Protein AF-A0AA85JR45-F1 (afdb_monomer)

Solvent-accessible surface area (backbone atoms only — not comparable to full-atom values): 14162 Å² total; per-residue (Å²): 140,81,87,84,80,88,80,78,89,78,86,80,81,90,82,70,70,66,69,57,51,44,54,42,51,38,50,36,52,53,52,48,53,55,58,55,38,72,78,39,96,71,67,82,52,74,43,80,56,80,76,91,68,52,70,66,58,49,52,54,36,50,62,65,43,59,92,46,46,76,43,66,90,78,74,51,75,67,52,41,71,71,43,37,75,66,42,52,52,49,52,44,38,52,56,53,39,70,42,87,63,36,69,37,48,54,95,37,71,72,37,50,54,27,41,51,50,22,44,74,73,63,56,55,59,69,35,43,30,20,26,46,36,97,86,55,50,68,43,70,44,69,69,102,64,91,76,90,78,81,82,83,73,88,84,82,89,83,84,90,78,94,68,95,69,96,68,92,67,78,84,79,81,69,64,71,60,78,90,75,84,78,81,84,50,77,94,79,51,88,76,83,85,73,72,96,78,64,68,69,62,54,52,51,50,54,53,53,54,58,52,56,71,65,75,78,121

Structure (mmCIF, N/CA/C/O backbone):
data_AF-A0AA85JR45-F1
#
_entry.id   AF-A0AA85JR45-F1
#
loop_
_atom_site.group_PDB
_atom_site.id
_atom_site.type_symbol
_atom_site.label_atom_id
_atom_site.label_alt_id
_atom_site.label_comp_id
_atom_site.label_asym_id
_atom_site.label_entity_id
_atom_site.label_seq_id
_atom_site.pdbx_PDB_ins_code
_atom_site.Cartn_x
_atom_site.Cartn_y
_atom_site.Cartn_z
_atom_site.occupancy
_atom_site.B_iso_or_equiv
_atom_site.auth_seq_id
_atom_site.auth_comp_id
_atom_site.auth_asym_id
_atom_site.auth_atom_id
_atom_site.pdbx_PDB_model_num
ATOM 1 N N . MET A 1 1 ? 39.237 37.768 26.716 1.00 37.62 1 MET A N 1
ATOM 2 C CA . MET A 1 1 ? 39.068 36.352 27.105 1.00 37.62 1 MET A CA 1
ATOM 3 C C . MET A 1 1 ? 38.168 36.349 28.333 1.00 37.62 1 MET A C 1
ATOM 5 O O . MET A 1 1 ? 38.584 36.921 29.321 1.00 37.62 1 MET A O 1
ATOM 9 N N . THR A 1 2 ? 36.926 35.885 28.386 1.00 37.47 2 THR A N 1
ATOM 10 C CA . THR A 1 2 ? 36.010 35.237 27.442 1.00 37.47 2 THR A CA 1
ATOM 11 C C . THR A 1 2 ? 34.632 35.419 28.092 1.00 37.47 2 THR A C 1
ATOM 13 O O . THR A 1 2 ? 34.453 35.001 29.231 1.00 37.47 2 THR A O 1
ATOM 16 N N . THR A 1 3 ? 33.686 36.091 27.439 1.00 32.97 3 THR A N 1
ATOM 17 C CA . THR A 1 3 ? 32.294 36.205 27.907 1.00 32.97 3 THR A CA 1
ATOM 18 C C . THR A 1 3 ? 31.475 35.101 27.248 1.00 32.97 3 THR A C 1
ATOM 20 O O . THR A 1 3 ? 31.300 35.120 26.032 1.00 32.97 3 THR A O 1
ATOM 23 N N . ALA A 1 4 ? 31.004 34.128 28.029 1.00 35.62 4 ALA A N 1
ATOM 24 C CA . ALA A 1 4 ? 30.064 33.111 27.565 1.00 35.62 4 ALA A CA 1
ATOM 25 C C . ALA A 1 4 ? 28.635 33.619 27.793 1.00 35.62 4 ALA A C 1
ATOM 27 O O . ALA A 1 4 ? 28.198 33.778 28.931 1.00 35.62 4 ALA A O 1
ATOM 28 N N . ALA A 1 5 ? 27.946 33.926 26.696 1.00 36.53 5 ALA A N 1
ATOM 29 C CA . ALA A 1 5 ? 26.535 34.270 26.680 1.00 36.53 5 ALA A CA 1
ATOM 30 C C . ALA A 1 5 ? 25.694 32.987 26.712 1.00 36.53 5 ALA A C 1
ATOM 32 O O . ALA A 1 5 ? 25.879 32.086 25.896 1.00 36.53 5 ALA A O 1
ATOM 33 N N . THR A 1 6 ? 24.765 32.926 27.658 1.00 36.09 6 THR A N 1
ATOM 34 C CA . THR A 1 6 ? 23.636 32.000 27.688 1.00 36.09 6 THR A CA 1
ATOM 35 C C . TH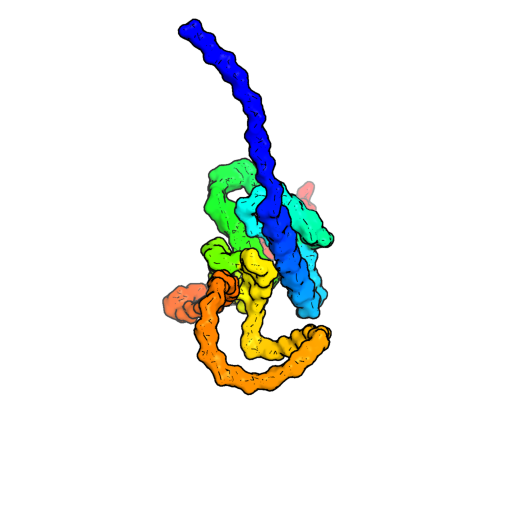R A 1 6 ? 22.644 32.386 26.590 1.00 36.09 6 THR A C 1
ATOM 37 O O . THR A 1 6 ? 22.087 33.481 26.617 1.00 36.09 6 THR A O 1
ATOM 40 N N . ALA A 1 7 ? 22.422 31.497 25.621 1.00 34.91 7 ALA A N 1
ATOM 41 C CA . ALA A 1 7 ? 21.351 31.623 24.638 1.00 34.91 7 ALA A CA 1
ATOM 42 C C . ALA A 1 7 ? 20.252 30.611 24.974 1.00 34.91 7 ALA A C 1
ATOM 44 O O . ALA A 1 7 ? 20.481 29.404 25.019 1.00 34.91 7 ALA A O 1
ATOM 45 N N . SER A 1 8 ? 19.085 31.161 25.281 1.00 33.16 8 SER A N 1
ATOM 46 C CA . SER A 1 8 ? 17.828 30.494 25.578 1.00 33.16 8 SER A CA 1
ATOM 47 C C . SER A 1 8 ? 17.195 29.859 24.339 1.00 33.16 8 SER A C 1
ATOM 49 O O . SER A 1 8 ? 17.257 30.421 23.246 1.00 33.16 8 SER A O 1
ATOM 51 N N . ASP A 1 9 ? 16.542 28.727 24.588 1.00 35.09 9 ASP A N 1
ATOM 52 C CA . ASP A 1 9 ? 15.593 27.990 23.754 1.00 35.09 9 ASP A CA 1
ATOM 53 C C . ASP A 1 9 ? 14.773 28.823 22.758 1.00 35.09 9 ASP A C 1
ATOM 55 O O . ASP A 1 9 ? 14.141 29.820 23.111 1.00 35.09 9 ASP A O 1
ATOM 59 N N . SER A 1 10 ? 14.671 28.302 21.535 1.00 34.62 10 SER A N 1
ATOM 60 C CA . SER A 1 10 ? 13.541 28.548 20.640 1.00 34.62 10 SER A CA 1
ATOM 61 C C . SER A 1 10 ? 13.154 27.222 19.986 1.00 34.62 10 SER A C 1
ATOM 63 O O . SER A 1 10 ? 13.621 26.862 18.904 1.00 34.62 10 SER A O 1
ATOM 65 N N . ALA A 1 11 ? 12.329 26.457 20.701 1.00 35.59 11 ALA A N 1
ATOM 66 C CA . ALA A 1 11 ? 11.634 25.301 20.163 1.00 35.59 11 ALA A CA 1
ATOM 67 C C . ALA A 1 11 ? 10.692 25.771 19.043 1.00 35.59 11 ALA A C 1
ATOM 69 O O . ALA A 1 11 ? 9.702 26.461 19.286 1.00 35.59 11 ALA A O 1
ATOM 70 N N . THR A 1 12 ? 11.015 25.415 17.801 1.00 36.72 12 THR A N 1
ATOM 71 C CA . THR A 1 12 ? 10.130 25.649 16.657 1.00 36.72 12 THR A CA 1
ATOM 72 C C . THR A 1 12 ? 9.124 24.503 16.603 1.00 36.72 12 THR A C 1
ATOM 74 O O . THR A 1 12 ? 9.488 23.365 16.328 1.00 36.72 12 THR A O 1
ATOM 77 N N . LEU A 1 13 ? 7.867 24.810 16.922 1.00 36.75 13 LEU A N 1
ATOM 78 C CA . LEU A 1 13 ? 6.717 23.908 16.874 1.00 36.75 13 LEU A CA 1
ATOM 79 C C . LEU A 1 13 ? 6.404 23.519 15.409 1.00 36.75 13 LEU A C 1
ATOM 81 O O . LEU A 1 13 ? 6.118 24.420 14.616 1.00 36.75 13 LEU A O 1
ATOM 85 N N . PRO A 1 14 ? 6.412 22.232 15.014 1.00 44.62 14 PRO A N 1
ATOM 86 C CA . PRO A 1 14 ? 6.031 21.818 13.670 1.00 44.62 14 PRO A CA 1
ATOM 87 C C . PRO A 1 14 ? 4.622 21.215 13.696 1.00 44.62 14 PRO A C 1
ATOM 89 O O . PRO A 1 14 ? 4.462 20.003 13.685 1.00 44.62 14 PRO A O 1
ATOM 92 N N . THR A 1 15 ? 3.568 22.028 13.755 1.00 47.53 15 THR A N 1
ATOM 93 C CA . THR A 1 15 ? 2.194 21.493 13.750 1.00 47.53 15 THR A CA 1
ATOM 94 C C . THR A 1 15 ? 1.273 22.358 12.907 1.00 47.53 15 THR A C 1
ATOM 96 O O . THR A 1 15 ? 0.875 23.442 13.314 1.00 47.53 15 THR A O 1
ATOM 99 N N . THR A 1 16 ? 0.964 21.888 11.693 1.00 47.22 16 THR A N 1
ATOM 100 C CA . THR A 1 16 ? -0.297 22.175 10.961 1.00 47.22 16 THR A CA 1
ATOM 101 C C . THR A 1 16 ? -0.345 21.515 9.582 1.00 47.22 16 THR A C 1
ATOM 103 O O . THR A 1 16 ? -1.437 21.304 9.066 1.00 47.22 16 THR A O 1
ATOM 106 N N . LYS A 1 17 ? 0.798 21.165 8.971 1.00 45.44 17 LYS A N 1
ATOM 107 C CA . LYS A 1 17 ? 0.816 20.573 7.620 1.00 45.44 17 LYS A CA 1
ATOM 108 C C . LYS A 1 17 ? 0.734 19.038 7.599 1.00 45.44 17 LYS A C 1
ATOM 110 O O . LYS A 1 17 ? 0.099 18.513 6.697 1.00 45.44 17 LYS A O 1
ATOM 115 N N . SER A 1 18 ? 1.312 18.337 8.584 1.00 51.62 18 SER A N 1
ATOM 116 C CA . SER A 1 18 ? 1.300 16.860 8.632 1.00 51.62 18 SER A CA 1
ATOM 117 C C . SER A 1 18 ? -0.061 16.284 9.035 1.00 51.62 18 SER A C 1
ATOM 119 O O . SER A 1 18 ? -0.546 15.354 8.402 1.00 51.62 18 SER A O 1
ATOM 121 N N . SER A 1 19 ? -0.750 16.884 10.015 1.00 50.41 19 SER A N 1
ATOM 122 C CA . SER A 1 19 ? -2.055 16.378 10.477 1.00 50.41 19 SER A CA 1
ATOM 123 C C . SER A 1 19 ? -3.163 16.470 9.421 1.00 50.41 19 SER A C 1
ATOM 125 O O . SER A 1 19 ? -4.095 15.664 9.428 1.00 50.41 19 SER A O 1
ATOM 127 N N . LEU A 1 20 ? -3.065 17.438 8.502 1.00 53.50 20 LEU A N 1
ATOM 128 C CA . LEU A 1 20 ? -4.030 17.631 7.419 1.00 53.50 20 LEU A CA 1
ATOM 129 C C . LEU A 1 20 ? -3.911 16.542 6.339 1.00 53.50 20 LEU A C 1
ATOM 131 O O . LEU A 1 20 ? -4.916 16.170 5.734 1.00 53.50 20 LEU A O 1
ATOM 135 N N . ASP A 1 21 ? -2.709 16.000 6.137 1.00 74.31 21 ASP A N 1
ATOM 136 C CA . ASP A 1 21 ? -2.437 14.960 5.141 1.00 74.31 21 ASP A CA 1
ATOM 137 C C . ASP A 1 21 ? -2.917 13.574 5.612 1.00 74.31 21 ASP A C 1
ATOM 139 O O . ASP A 1 21 ? -3.551 12.820 4.864 1.00 74.31 21 ASP A O 1
ATOM 143 N N . THR A 1 22 ? -2.742 13.274 6.905 1.00 85.88 22 THR A N 1
ATOM 144 C CA . THR A 1 22 ? -3.212 12.017 7.508 1.00 85.88 22 THR A CA 1
ATOM 145 C C . THR A 1 22 ? -4.735 11.878 7.440 1.00 85.88 22 THR A C 1
ATOM 147 O O . THR A 1 22 ? -5.245 10.804 7.125 1.00 85.88 22 THR A O 1
ATOM 150 N N . PHE A 1 23 ? -5.479 12.964 7.684 1.00 91.69 23 PHE A N 1
ATOM 151 C CA . PHE A 1 23 ? -6.944 12.945 7.613 1.00 91.69 23 PHE A CA 1
ATOM 152 C C . PHE A 1 23 ? -7.455 12.687 6.190 1.00 91.69 23 PHE A C 1
ATOM 154 O O . PHE A 1 23 ? -8.340 11.853 5.989 1.00 91.69 23 PHE A O 1
ATOM 161 N N . GLY A 1 24 ? -6.879 13.366 5.193 1.00 92.25 24 GLY A N 1
ATOM 162 C CA . GLY A 1 24 ? -7.235 13.156 3.789 1.00 92.25 24 GLY A CA 1
ATOM 163 C C . GLY A 1 24 ? -6.946 11.726 3.330 1.00 92.25 24 GLY A C 1
ATOM 164 O O . GLY A 1 24 ? -7.775 11.108 2.658 1.00 92.25 24 GLY A O 1
ATOM 165 N N . THR A 1 25 ? -5.808 11.174 3.748 1.00 94.00 25 THR A N 1
ATOM 166 C CA . THR A 1 25 ? -5.428 9.781 3.481 1.00 94.00 25 THR A CA 1
ATOM 167 C C . THR A 1 25 ? -6.404 8.798 4.126 1.00 94.00 25 THR A C 1
ATOM 169 O O . THR A 1 25 ? -6.926 7.913 3.445 1.00 94.00 25 THR A O 1
ATOM 172 N N . ALA A 1 26 ? -6.735 8.989 5.407 1.00 96.25 26 ALA A N 1
ATOM 173 C CA . ALA A 1 26 ? -7.708 8.157 6.111 1.00 96.25 26 ALA A CA 1
ATOM 174 C C . ALA A 1 26 ? -9.073 8.160 5.407 1.00 96.25 26 ALA A C 1
ATOM 176 O O . ALA A 1 26 ? -9.660 7.102 5.184 1.00 96.25 26 ALA A O 1
ATOM 177 N N . GLN A 1 27 ? -9.559 9.333 4.989 1.00 96.00 27 GLN A N 1
ATOM 178 C CA . GLN A 1 27 ? -10.840 9.449 4.295 1.00 96.00 27 GLN A CA 1
ATOM 179 C C . GLN A 1 27 ? -10.844 8.697 2.958 1.00 96.00 27 GLN A C 1
ATOM 181 O O . GLN A 1 27 ? -11.831 8.032 2.633 1.00 96.00 27 GLN A O 1
ATOM 186 N N . GLN A 1 28 ? -9.756 8.772 2.188 1.00 95.31 28 GLN A N 1
ATOM 187 C CA . GLN A 1 28 ? -9.630 8.021 0.938 1.00 95.31 28 GLN A CA 1
ATOM 188 C C . GLN A 1 28 ? -9.628 6.506 1.187 1.00 95.31 28 GLN A C 1
ATOM 190 O O . GLN A 1 28 ? -10.361 5.785 0.508 1.00 95.31 28 GLN A O 1
ATOM 195 N N . ILE A 1 29 ? -8.887 6.028 2.193 1.00 96.69 29 ILE A N 1
ATOM 196 C CA . ILE A 1 29 ? -8.860 4.607 2.579 1.00 96.69 29 ILE A CA 1
ATOM 197 C C . ILE A 1 29 ? -10.261 4.133 2.993 1.00 96.69 29 ILE A C 1
ATOM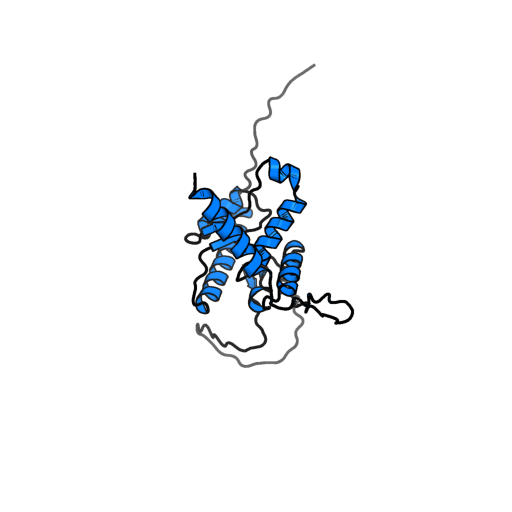 199 O O . ILE A 1 29 ? -10.744 3.117 2.495 1.00 96.69 29 ILE A O 1
ATOM 203 N N . LEU A 1 30 ? -10.956 4.885 3.851 1.00 96.62 30 LEU A N 1
ATOM 204 C CA . LEU A 1 30 ? -12.310 4.550 4.306 1.00 96.62 30 LEU A CA 1
ATOM 205 C C . LEU A 1 30 ? -13.325 4.528 3.154 1.00 96.62 30 LEU A C 1
ATOM 207 O O . LEU A 1 30 ? -14.196 3.656 3.113 1.00 96.62 30 LEU A O 1
ATOM 211 N N . ASN A 1 31 ? -13.207 5.456 2.201 1.00 96.00 31 ASN A N 1
ATOM 212 C CA . ASN A 1 31 ? -14.039 5.466 0.999 1.00 96.00 31 ASN A CA 1
ATOM 213 C C . ASN A 1 31 ? -13.786 4.224 0.135 1.00 96.00 31 ASN A C 1
ATOM 215 O O . ASN A 1 31 ? -14.743 3.608 -0.332 1.00 96.00 31 ASN A O 1
ATOM 219 N N . ALA A 1 32 ? -12.525 3.823 -0.038 1.00 95.19 32 ALA A N 1
ATOM 220 C CA . ALA A 1 32 ? -12.188 2.625 -0.795 1.00 95.19 32 ALA A CA 1
ATOM 221 C C . ALA A 1 32 ? -12.724 1.355 -0.123 1.00 95.19 32 ALA A C 1
ATOM 223 O O . ALA A 1 32 ? -13.358 0.537 -0.783 1.00 95.19 32 ALA A O 1
ATOM 224 N N . LEU A 1 33 ? -12.555 1.224 1.197 1.00 95.81 33 LEU A N 1
ATOM 225 C CA . LEU A 1 33 ? -13.088 0.098 1.970 1.00 95.81 33 LEU A CA 1
ATOM 226 C C . LEU A 1 33 ? -14.607 -0.005 1.854 1.00 95.81 33 LEU A C 1
ATOM 228 O O . LEU A 1 33 ? -15.128 -1.102 1.668 1.00 95.81 33 LEU A O 1
ATOM 232 N N . ARG A 1 34 ? -15.321 1.127 1.919 1.00 95.06 34 ARG A N 1
ATOM 233 C CA . ARG A 1 34 ? -16.774 1.165 1.706 1.00 95.06 34 ARG A CA 1
ATOM 234 C C . ARG A 1 34 ? -17.145 0.601 0.335 1.00 95.06 34 ARG A C 1
ATOM 236 O O . ARG A 1 34 ? -18.046 -0.225 0.258 1.00 95.06 34 ARG A O 1
ATOM 243 N N . ILE A 1 35 ? -16.455 1.043 -0.716 1.00 93.88 35 ILE A N 1
ATOM 244 C CA . ILE A 1 35 ? -16.723 0.613 -2.093 1.00 93.88 35 ILE A CA 1
ATOM 245 C C . ILE A 1 35 ? -16.408 -0.874 -2.264 1.00 93.88 35 ILE A C 1
ATOM 247 O O . ILE A 1 35 ? -17.247 -1.614 -2.763 1.00 93.88 35 ILE A O 1
ATOM 251 N N . PHE A 1 36 ? -15.238 -1.339 -1.825 1.00 93.31 36 PHE A N 1
ATOM 252 C CA . PHE A 1 36 ? -14.860 -2.747 -1.960 1.00 93.31 36 PHE A CA 1
ATOM 253 C C . PHE A 1 36 ? -15.801 -3.667 -1.178 1.00 93.31 36 PHE A C 1
ATOM 255 O O . PHE A 1 36 ? -16.239 -4.683 -1.704 1.00 93.31 36 PHE A O 1
ATOM 262 N N . ASN A 1 37 ? -16.196 -3.287 0.038 1.00 94.25 37 ASN A N 1
ATOM 263 C CA . ASN A 1 37 ? -17.112 -4.091 0.848 1.00 94.25 37 ASN A CA 1
ATOM 264 C C . ASN A 1 37 ? -18.542 -4.160 0.289 1.00 94.25 37 ASN A C 1
ATOM 266 O O . ASN A 1 37 ? -19.266 -5.089 0.630 1.00 94.25 37 ASN A O 1
ATOM 270 N N . GLN A 1 38 ? -18.958 -3.230 -0.578 1.00 91.88 38 GLN A N 1
ATOM 271 C CA . GLN A 1 38 ? -20.292 -3.250 -1.191 1.00 91.88 38 GLN A CA 1
ATOM 272 C C . GLN A 1 38 ? -20.496 -4.440 -2.143 1.00 91.88 38 GLN A C 1
ATOM 274 O O . GLN A 1 38 ? -21.629 -4.878 -2.335 1.00 91.88 38 GLN A O 1
ATOM 279 N N . TYR A 1 39 ? -19.416 -4.963 -2.727 1.00 82.94 39 TYR A N 1
ATOM 280 C CA . TYR A 1 39 ? -19.463 -6.005 -3.760 1.00 82.94 39 TYR A CA 1
ATOM 281 C C . TYR A 1 39 ? -18.863 -7.342 -3.307 1.00 82.94 39 TYR A C 1
ATOM 283 O O . TYR A 1 39 ? -18.764 -8.272 -4.102 1.00 82.94 39 TYR A O 1
ATOM 291 N N . GLU A 1 40 ? -18.466 -7.449 -2.040 1.00 85.44 40 GLU A N 1
ATOM 292 C CA . GLU A 1 40 ? -17.785 -8.618 -1.493 1.00 85.44 40 GLU A CA 1
ATOM 293 C C . GLU A 1 40 ? -18.681 -9.376 -0.513 1.00 85.44 40 GLU A C 1
ATOM 295 O O . GLU A 1 40 ? -19.267 -8.794 0.398 1.00 85.44 40 GLU A O 1
ATOM 300 N N . GLU A 1 41 ? -18.722 -10.704 -0.635 1.00 84.31 41 GLU A N 1
ATOM 301 C CA . GLU A 1 41 ? -19.391 -11.560 0.356 1.00 84.31 41 GLU A CA 1
ATOM 302 C C . GLU A 1 41 ? -18.692 -11.480 1.723 1.00 84.31 41 GLU A C 1
ATOM 304 O O . GLU A 1 41 ? -19.331 -11.471 2.776 1.00 84.31 41 GLU A O 1
ATOM 309 N N . HIS A 1 42 ? -17.361 -11.373 1.703 1.00 87.81 42 HIS A N 1
ATOM 310 C CA . HIS A 1 42 ? -16.525 -11.283 2.896 1.00 87.81 42 HIS A CA 1
ATOM 311 C C . HIS A 1 42 ? -15.970 -9.870 3.029 1.00 87.81 42 HIS A C 1
ATOM 313 O O . HIS A 1 42 ? -15.145 -9.450 2.218 1.00 87.81 42 HIS A O 1
ATOM 319 N N . HIS A 1 43 ? -16.373 -9.146 4.071 1.00 93.31 43 HIS A N 1
ATOM 320 C CA . HIS A 1 43 ? -15.914 -7.778 4.300 1.00 93.31 43 HIS A CA 1
ATOM 321 C C . HIS A 1 43 ? -14.417 -7.726 4.650 1.00 93.31 43 HIS A C 1
ATOM 323 O O . HIS A 1 43 ? -13.878 -8.584 5.352 1.00 93.31 43 HIS A O 1
ATOM 329 N N . ILE A 1 44 ? -13.735 -6.696 4.155 1.00 94.94 44 ILE A N 1
ATOM 330 C CA . ILE A 1 44 ? -12.367 -6.339 4.521 1.00 94.94 44 ILE A CA 1
ATOM 331 C C . ILE A 1 44 ? -12.405 -5.708 5.913 1.00 94.94 44 ILE A C 1
ATOM 333 O O . ILE A 1 44 ? -12.976 -4.634 6.083 1.00 94.94 44 ILE A O 1
ATOM 337 N N . TYR A 1 45 ? -11.768 -6.358 6.886 1.00 95.19 45 TYR A N 1
ATOM 338 C CA . TYR A 1 45 ? -11.543 -5.810 8.232 1.00 95.19 45 TYR A CA 1
ATOM 339 C C . TYR A 1 45 ? -10.069 -5.539 8.531 1.00 95.19 45 TYR A C 1
ATOM 341 O O . TYR A 1 45 ? -9.759 -4.746 9.418 1.00 95.19 45 TYR A O 1
ATOM 349 N N . ASN A 1 46 ? -9.178 -6.194 7.787 1.00 97.19 46 ASN A N 1
ATOM 350 C CA . ASN A 1 46 ? -7.739 -6.148 7.987 1.00 97.19 46 ASN A CA 1
ATOM 351 C C . ASN A 1 46 ? -7.109 -5.290 6.891 1.00 97.19 46 ASN A C 1
ATOM 353 O O . ASN A 1 46 ? -7.359 -5.517 5.706 1.00 97.19 46 ASN A O 1
ATOM 357 N N . ILE A 1 47 ? -6.288 -4.329 7.294 1.00 98.12 47 ILE A N 1
ATOM 358 C CA . ILE A 1 47 ? -5.554 -3.417 6.423 1.00 98.12 47 ILE A CA 1
ATOM 359 C C . ILE A 1 47 ? -4.076 -3.625 6.715 1.00 98.12 47 ILE A C 1
ATOM 361 O O . ILE A 1 47 ? -3.661 -3.545 7.866 1.00 98.12 47 ILE A O 1
ATOM 365 N N . PHE A 1 48 ? -3.278 -3.872 5.686 1.00 98.56 48 PHE A N 1
ATOM 366 C CA . PHE A 1 48 ? -1.829 -3.794 5.799 1.00 98.56 48 PHE A CA 1
ATOM 367 C C . PHE A 1 48 ? -1.364 -2.449 5.242 1.00 98.56 48 PHE A C 1
ATOM 369 O O . PHE A 1 48 ? -1.785 -2.066 4.149 1.00 98.56 48 PHE A O 1
ATOM 376 N N . LEU A 1 49 ? -0.526 -1.731 5.989 1.00 98.06 49 LEU A N 1
ATOM 377 C CA . LEU A 1 49 ? 0.075 -0.473 5.555 1.00 98.06 49 LEU A CA 1
ATOM 378 C C . LEU A 1 49 ? 1.577 -0.666 5.350 1.00 98.06 49 LEU A C 1
ATOM 380 O O . LEU A 1 49 ? 2.295 -0.993 6.291 1.00 98.06 49 LEU A O 1
ATOM 384 N N . SER A 1 50 ? 2.040 -0.398 4.132 1.00 97.81 50 SER A N 1
ATOM 385 C CA . SER A 1 50 ? 3.451 -0.139 3.852 1.00 97.81 50 SER A CA 1
ATOM 386 C C . SER A 1 50 ? 3.624 1.363 3.667 1.00 97.81 50 SER A C 1
ATOM 388 O O . SER A 1 50 ? 2.953 1.971 2.828 1.00 97.81 50 SER A O 1
ATOM 390 N N . THR A 1 51 ? 4.455 1.980 4.503 1.00 96.06 51 THR A N 1
ATOM 391 C CA . THR A 1 51 ? 4.633 3.432 4.534 1.00 96.06 51 THR A CA 1
ATOM 392 C C . THR A 1 51 ? 6.025 3.805 5.033 1.00 96.06 51 THR A C 1
ATOM 394 O O . THR A 1 51 ? 6.580 3.139 5.903 1.00 96.06 51 THR A O 1
ATOM 397 N N . ASP A 1 52 ? 6.575 4.885 4.484 1.00 94.31 52 ASP A N 1
ATOM 398 C CA . ASP A 1 52 ? 7.789 5.558 4.949 1.00 94.31 52 ASP A CA 1
ATOM 399 C C . ASP A 1 52 ? 7.495 6.673 5.974 1.00 94.31 52 ASP A C 1
ATOM 401 O O . ASP A 1 52 ? 8.407 7.388 6.394 1.00 94.31 52 ASP A O 1
ATOM 405 N N . SER A 1 53 ? 6.230 6.820 6.390 1.00 92.81 53 SER A N 1
ATOM 406 C CA . SER A 1 53 ? 5.802 7.796 7.389 1.00 92.81 53 SER A CA 1
ATOM 407 C C . SER A 1 53 ? 6.428 7.555 8.759 1.00 92.81 53 SER A C 1
ATOM 409 O O . SER A 1 53 ? 6.844 6.454 9.131 1.00 92.81 53 SER A O 1
ATOM 411 N N . THR A 1 54 ? 6.446 8.616 9.561 1.00 94.56 54 THR A N 1
ATOM 412 C CA . THR A 1 54 ? 6.898 8.529 10.949 1.00 94.56 54 THR A CA 1
ATOM 413 C C . THR A 1 54 ? 5.929 7.702 11.800 1.00 94.56 54 THR A C 1
ATOM 415 O O . THR A 1 54 ? 4.741 7.579 11.496 1.00 94.56 54 THR A O 1
ATOM 418 N N . LYS A 1 55 ? 6.417 7.174 12.930 1.00 93.25 55 LYS A N 1
ATOM 419 C CA . LYS A 1 55 ? 5.579 6.423 13.878 1.00 93.25 55 LYS A CA 1
ATOM 420 C C . LYS A 1 55 ? 4.375 7.232 14.377 1.00 93.25 55 LYS A C 1
ATOM 422 O O . LYS A 1 55 ? 3.289 6.685 14.502 1.00 93.25 55 LYS A O 1
ATOM 427 N N . GLU A 1 56 ? 4.555 8.533 14.610 1.00 94.56 56 GLU A N 1
ATOM 428 C CA . GLU A 1 56 ? 3.477 9.426 15.051 1.00 94.56 56 GLU A CA 1
ATOM 429 C C . GLU A 1 56 ? 2.368 9.556 13.994 1.00 94.56 56 GLU A C 1
ATOM 431 O O . GLU A 1 56 ? 1.186 9.433 14.312 1.00 94.56 56 GLU A O 1
ATOM 436 N N . GLU A 1 57 ? 2.731 9.763 12.726 1.00 94.81 57 GLU A N 1
ATOM 437 C CA . GLU A 1 57 ? 1.769 9.835 11.618 1.00 94.81 57 GLU A CA 1
ATOM 438 C C . GLU A 1 57 ? 1.038 8.504 11.419 1.00 94.81 57 GLU A C 1
ATOM 440 O O . GLU A 1 57 ? -0.180 8.492 11.228 1.00 94.81 57 GLU A O 1
ATOM 445 N N . LEU A 1 58 ? 1.762 7.386 11.524 1.00 94.50 58 LEU A N 1
ATOM 446 C CA . LEU A 1 58 ? 1.192 6.046 11.433 1.00 94.50 58 LEU A CA 1
ATOM 447 C C . LEU A 1 58 ? 0.198 5.770 12.568 1.00 94.50 58 LEU A C 1
ATOM 449 O O . LEU A 1 58 ? -0.893 5.261 12.313 1.00 94.50 58 LEU A O 1
ATOM 453 N N . ASP A 1 59 ? 0.538 6.115 13.808 1.00 95.12 59 ASP A N 1
ATOM 454 C CA . ASP A 1 59 ? -0.346 5.920 14.959 1.00 95.12 59 ASP A CA 1
ATOM 455 C C . ASP A 1 59 ? -1.603 6.801 14.846 1.00 95.12 59 ASP A C 1
ATOM 457 O O . ASP A 1 59 ? -2.720 6.324 15.068 1.00 95.12 59 ASP A O 1
ATOM 461 N N . ASN A 1 60 ? -1.457 8.052 14.396 1.00 96.19 60 ASN A N 1
ATOM 462 C CA . ASN A 1 60 ? -2.592 8.930 14.098 1.00 96.19 60 ASN A CA 1
ATOM 463 C C . ASN A 1 60 ? -3.491 8.354 12.992 1.00 96.19 60 ASN A C 1
ATOM 465 O O . ASN A 1 60 ? -4.718 8.374 13.117 1.00 96.19 60 ASN A O 1
ATOM 469 N N . LEU A 1 61 ? -2.906 7.795 11.930 1.00 96.19 61 LEU A N 1
ATOM 470 C CA . LEU A 1 61 ? -3.660 7.142 10.862 1.00 96.19 61 LEU A CA 1
ATOM 471 C C . LEU A 1 61 ? -4.416 5.912 11.381 1.00 96.19 61 LEU A C 1
ATOM 473 O O . LEU A 1 61 ? -5.601 5.756 11.089 1.00 96.19 61 LEU A O 1
ATOM 477 N N . LYS A 1 62 ? -3.772 5.070 12.199 1.00 96.38 62 LYS A N 1
ATOM 478 C CA . LYS A 1 62 ? -4.396 3.894 12.830 1.00 96.38 62 LYS A CA 1
ATOM 479 C C . LYS A 1 62 ? -5.620 4.279 13.666 1.00 96.38 62 LYS A C 1
ATOM 481 O O . LYS A 1 62 ? -6.638 3.594 13.591 1.00 96.38 62 LYS A O 1
ATOM 486 N N . LEU A 1 63 ? -5.555 5.388 14.406 1.00 96.75 63 LEU A N 1
ATOM 487 C CA . LEU A 1 63 ? -6.696 5.907 15.171 1.00 96.75 63 LEU A CA 1
ATOM 488 C C . LEU A 1 63 ? -7.865 6.317 14.265 1.00 96.75 63 LEU A C 1
ATOM 490 O O . LEU A 1 63 ? -9.015 6.000 14.565 1.00 96.75 63 LEU A O 1
ATOM 494 N N . LEU A 1 64 ? -7.579 6.987 13.146 1.00 97.38 64 LEU A N 1
ATOM 495 C CA . LEU A 1 64 ? -8.600 7.413 12.182 1.00 97.38 64 LEU A CA 1
ATOM 496 C C . LEU A 1 64 ? -9.234 6.242 11.418 1.00 97.38 64 LEU A C 1
ATOM 498 O O . LEU A 1 64 ? -10.364 6.359 10.947 1.00 97.38 64 LEU A O 1
ATOM 502 N N . LEU A 1 65 ? -8.524 5.119 11.300 1.00 97.00 65 LEU A N 1
ATOM 503 C CA . LEU A 1 65 ? -9.004 3.903 10.645 1.00 97.00 65 LEU A CA 1
ATOM 504 C C . LEU A 1 65 ? -9.774 2.964 11.588 1.00 97.00 65 LEU A C 1
ATOM 506 O O . LEU A 1 65 ? -10.202 1.898 11.155 1.00 97.00 65 LEU A O 1
ATOM 510 N N . TYR A 1 66 ? -10.011 3.326 12.851 1.00 94.88 66 TYR A N 1
ATOM 511 C CA . TYR A 1 66 ? -10.872 2.533 13.731 1.00 94.88 66 TYR A CA 1
ATOM 512 C C . TYR A 1 66 ? -12.298 2.401 13.139 1.00 94.88 66 TYR A C 1
ATOM 514 O O . TYR A 1 66 ? -12.860 3.404 12.690 1.00 94.88 66 TYR A O 1
ATOM 522 N N . PRO A 1 67 ? -12.930 1.205 13.134 1.00 95.88 67 PRO A N 1
ATOM 523 C CA . PRO A 1 67 ? -12.569 -0.027 13.848 1.00 95.88 67 PRO A CA 1
ATOM 524 C C . PRO A 1 67 ? -11.784 -1.070 13.027 1.00 95.88 67 PRO A C 1
ATOM 526 O O . PRO A 1 67 ? -11.751 -2.240 13.410 1.00 95.88 67 PRO A O 1
ATOM 529 N N . TYR A 1 68 ? -11.184 -0.700 11.894 1.00 97.31 68 TYR A N 1
ATOM 530 C CA . TYR A 1 68 ? -10.398 -1.636 11.086 1.00 97.31 68 TYR A CA 1
ATOM 531 C C . TYR A 1 68 ? -9.087 -2.017 11.791 1.00 97.31 68 TYR A C 1
ATOM 533 O O . TYR A 1 68 ? -8.460 -1.202 12.468 1.00 97.31 68 TYR A O 1
ATOM 541 N N . GLN A 1 69 ? -8.660 -3.270 11.626 1.00 97.50 69 GLN A N 1
ATOM 542 C CA . GLN A 1 69 ? -7.395 -3.764 12.167 1.00 97.50 69 GLN A CA 1
ATOM 543 C C . GLN A 1 69 ? -6.267 -3.425 11.200 1.00 97.50 69 GLN A C 1
ATOM 545 O O . GLN A 1 69 ? -6.254 -3.898 10.065 1.00 97.50 69 GLN A O 1
ATOM 550 N N . VAL A 1 70 ? -5.324 -2.603 11.654 1.00 97.75 70 VAL A N 1
ATOM 551 C CA . VAL A 1 70 ? -4.212 -2.117 10.836 1.00 97.75 70 VAL A CA 1
ATOM 552 C C . VAL A 1 70 ? -2.915 -2.811 11.241 1.00 97.75 70 VAL A C 1
ATOM 554 O O . VAL A 1 70 ? -2.498 -2.737 12.397 1.00 97.75 70 VAL A O 1
ATOM 557 N N . TYR A 1 71 ? -2.261 -3.439 10.271 1.00 98.06 71 TYR A N 1
ATOM 558 C CA . TYR A 1 71 ? -1.002 -4.159 10.415 1.00 98.06 71 TYR A CA 1
ATOM 559 C C . TYR A 1 71 ? 0.121 -3.443 9.663 1.00 98.06 71 TYR A C 1
ATOM 561 O O . TYR A 1 71 ? -0.105 -2.857 8.606 1.00 98.06 71 TYR A O 1
ATOM 569 N N . THR A 1 72 ? 1.331 -3.529 10.205 1.00 97.25 72 THR A N 1
ATOM 570 C CA . THR A 1 72 ? 2.581 -3.040 9.610 1.00 97.25 72 THR A CA 1
ATOM 571 C C . THR A 1 72 ? 3.679 -4.061 9.891 1.00 97.25 72 THR A C 1
ATOM 573 O O . THR A 1 72 ? 3.628 -4.734 10.924 1.00 97.25 72 THR A O 1
ATOM 576 N N . TYR A 1 73 ? 4.656 -4.207 8.995 1.00 97.50 73 TYR A N 1
ATOM 577 C CA . TYR A 1 73 ? 5.837 -5.022 9.275 1.00 97.50 73 TYR A CA 1
ATOM 578 C C . TYR A 1 73 ? 6.887 -4.168 9.994 1.00 97.50 73 TYR A C 1
ATOM 580 O O . TYR A 1 73 ? 7.389 -3.189 9.450 1.00 97.50 73 TYR A O 1
ATOM 588 N N . GLU A 1 74 ? 7.198 -4.527 11.239 1.00 95.81 74 GLU A N 1
ATOM 589 C CA . GLU A 1 74 ? 8.252 -3.888 12.030 1.00 95.81 74 GLU A CA 1
ATOM 590 C C . GLU A 1 74 ? 9.378 -4.909 12.255 1.00 95.81 74 GLU A C 1
ATOM 592 O O . GLU A 1 74 ? 9.213 -5.816 13.076 1.00 95.81 74 GLU A O 1
ATOM 597 N N . PRO A 1 75 ? 10.502 -4.812 11.521 1.00 96.56 75 PRO A N 1
ATOM 598 C CA . PRO A 1 75 ? 11.609 -5.745 11.680 1.00 96.56 75 PRO A CA 1
ATOM 599 C C . PRO A 1 75 ? 12.272 -5.557 13.047 1.00 96.56 75 PRO A C 1
ATOM 601 O O . PRO A 1 75 ? 12.492 -4.431 13.504 1.00 96.56 75 PRO A O 1
ATOM 604 N N . ASN A 1 76 ? 12.656 -6.658 13.689 1.00 97.38 76 ASN A N 1
ATOM 605 C CA . ASN A 1 76 ? 13.529 -6.594 14.859 1.00 97.38 76 ASN A CA 1
ATOM 606 C C . ASN A 1 76 ? 14.979 -6.249 14.457 1.00 97.38 76 ASN A C 1
ATOM 608 O O . ASN A 1 76 ? 15.331 -6.230 13.280 1.00 97.38 76 ASN A O 1
ATOM 612 N N . GLU A 1 77 ? 15.851 -5.993 15.436 1.00 97.69 77 GLU A N 1
ATOM 613 C CA . GLU A 1 77 ? 17.234 -5.562 15.178 1.00 97.69 77 GLU A CA 1
ATOM 614 C C . GLU A 1 77 ? 18.031 -6.560 14.316 1.00 97.69 77 GLU A C 1
ATOM 616 O O . GLU A 1 77 ? 18.773 -6.154 13.421 1.00 97.69 77 GLU A O 1
ATOM 621 N N . LEU A 1 78 ? 17.847 -7.867 14.533 1.00 97.44 78 LEU A N 1
ATOM 622 C CA . LEU A 1 78 ? 18.519 -8.905 13.749 1.00 97.44 78 LEU A CA 1
ATOM 623 C C . LEU A 1 78 ? 17.995 -8.943 12.310 1.00 97.44 78 LEU A C 1
ATOM 625 O O . LEU A 1 78 ? 18.790 -9.029 11.377 1.00 97.44 78 LEU A O 1
ATOM 629 N N . GLU A 1 79 ? 16.677 -8.850 12.126 1.00 97.12 79 GLU A N 1
ATOM 630 C CA . GLU A 1 79 ? 16.044 -8.780 10.802 1.00 97.12 79 GLU A CA 1
ATOM 631 C C . GLU A 1 79 ? 16.482 -7.525 10.044 1.00 97.12 79 GLU A C 1
ATOM 633 O O . GLU A 1 79 ? 16.829 -7.605 8.869 1.00 97.12 79 GLU A O 1
ATOM 638 N N . TRP A 1 80 ? 16.547 -6.379 10.722 1.00 96.75 80 TRP A N 1
ATOM 639 C CA . TRP A 1 80 ? 17.020 -5.129 10.136 1.00 96.75 80 TRP A CA 1
ATOM 640 C C . TRP A 1 80 ? 18.473 -5.231 9.666 1.00 96.75 80 TRP A C 1
ATOM 642 O O . TRP A 1 80 ? 18.790 -4.821 8.550 1.00 96.75 80 TRP A O 1
ATOM 652 N N . MET A 1 81 ? 19.358 -5.817 10.480 1.00 97.25 81 MET A N 1
ATOM 653 C CA . MET A 1 81 ? 20.754 -6.046 10.091 1.00 97.25 81 MET A CA 1
ATOM 654 C C . MET A 1 81 ? 20.888 -7.047 8.937 1.00 97.25 81 MET A C 1
ATOM 656 O O . MET A 1 81 ? 21.782 -6.896 8.105 1.00 97.25 81 MET A O 1
ATOM 660 N N . LEU A 1 82 ? 20.024 -8.064 8.886 1.00 98.06 82 LEU A N 1
ATOM 661 C CA . LEU A 1 82 ? 20.074 -9.119 7.876 1.00 98.06 82 LEU A CA 1
ATOM 662 C C . LEU A 1 82 ? 19.520 -8.664 6.521 1.00 98.06 82 LEU A C 1
ATOM 664 O O . LEU A 1 82 ? 20.130 -8.919 5.485 1.00 98.06 82 LEU A O 1
ATOM 668 N N . TYR A 1 83 ? 18.353 -8.025 6.522 1.00 97.12 83 TYR A N 1
ATOM 669 C CA . TYR A 1 83 ? 17.625 -7.651 5.310 1.00 97.12 83 TYR A CA 1
ATOM 670 C C . TYR A 1 83 ? 18.000 -6.255 4.813 1.00 97.12 83 TYR A C 1
ATOM 672 O O . TYR A 1 83 ? 17.922 -5.972 3.613 1.00 97.12 83 TYR A O 1
ATOM 680 N N . GLY A 1 84 ? 18.413 -5.374 5.725 1.00 97.44 84 GLY A N 1
ATOM 681 C CA . GLY A 1 84 ? 18.603 -3.960 5.439 1.00 97.44 84 GLY A CA 1
ATOM 682 C C . GLY A 1 84 ? 17.304 -3.263 5.004 1.00 97.44 84 GLY A C 1
ATOM 683 O O . GLY A 1 84 ? 16.245 -3.885 4.892 1.00 97.44 84 GLY A O 1
ATOM 684 N N . PRO A 1 85 ? 17.370 -1.959 4.693 1.00 95.69 85 PRO A N 1
ATOM 685 C CA . PRO A 1 85 ? 16.190 -1.189 4.298 1.00 95.69 85 PRO A CA 1
ATOM 686 C C . PRO A 1 85 ? 15.565 -1.706 2.994 1.00 95.69 85 PRO A C 1
ATOM 688 O O . PRO A 1 85 ? 14.348 -1.714 2.846 1.00 95.69 85 PRO A O 1
ATOM 691 N N . GLY A 1 86 ? 16.396 -2.181 2.058 1.00 97.31 86 GLY A N 1
ATOM 692 C CA . GLY A 1 86 ? 15.929 -2.749 0.794 1.00 97.31 86 GLY A CA 1
ATOM 693 C C . GLY A 1 86 ? 15.171 -4.062 0.983 1.00 97.31 86 GLY A C 1
ATOM 694 O O . GLY A 1 86 ? 14.107 -4.229 0.402 1.00 97.31 86 GLY A O 1
ATOM 695 N N . GLY A 1 87 ? 15.671 -4.981 1.816 1.00 98.12 87 GLY A N 1
ATOM 696 C CA . GLY A 1 87 ? 14.983 -6.247 2.070 1.00 98.12 87 GLY A CA 1
ATOM 697 C C . GLY A 1 87 ? 13.667 -6.059 2.825 1.00 98.12 87 GLY A C 1
ATOM 698 O O . GLY A 1 87 ? 12.675 -6.689 2.471 1.00 98.12 87 GLY A O 1
ATOM 699 N N . VAL A 1 88 ? 13.620 -5.129 3.784 1.00 97.94 88 VAL A N 1
ATOM 700 C CA . VAL A 1 88 ? 12.373 -4.739 4.468 1.00 97.94 88 VAL A CA 1
ATOM 701 C C . VAL A 1 88 ? 11.352 -4.184 3.469 1.00 97.94 88 VAL A C 1
ATOM 703 O O . VAL A 1 88 ? 10.199 -4.606 3.476 1.00 97.94 88 VAL A O 1
ATOM 706 N N . ALA A 1 89 ? 11.786 -3.325 2.541 1.00 97.69 89 ALA A N 1
ATOM 707 C CA . ALA A 1 89 ? 10.932 -2.813 1.472 1.00 97.69 89 ALA A CA 1
ATOM 708 C C . ALA A 1 89 ? 10.384 -3.927 0.556 1.00 97.69 89 ALA A C 1
ATOM 710 O O . ALA A 1 89 ? 9.231 -3.857 0.139 1.00 97.69 89 ALA A O 1
ATOM 711 N N . ILE A 1 90 ? 11.170 -4.971 0.264 1.00 98.44 90 ILE A N 1
ATOM 712 C CA . ILE A 1 90 ? 10.699 -6.133 -0.511 1.00 98.44 90 ILE A CA 1
ATOM 713 C C . ILE A 1 90 ? 9.659 -6.949 0.268 1.00 98.44 90 ILE A C 1
ATOM 715 O O . ILE A 1 90 ? 8.679 -7.394 -0.328 1.00 98.44 90 ILE A O 1
ATOM 719 N N . ILE A 1 91 ? 9.830 -7.131 1.581 1.00 98.38 91 ILE A N 1
ATOM 720 C CA . ILE A 1 91 ? 8.842 -7.828 2.424 1.00 98.38 91 ILE A CA 1
ATOM 721 C C . ILE A 1 91 ? 7.496 -7.099 2.374 1.00 98.38 91 ILE A C 1
ATOM 723 O O . ILE A 1 91 ? 6.465 -7.726 2.133 1.00 98.38 91 ILE A O 1
ATOM 727 N N . ASP A 1 92 ? 7.509 -5.777 2.522 1.00 98.44 92 ASP A N 1
ATOM 728 C CA . ASP A 1 92 ? 6.307 -4.954 2.400 1.00 98.44 92 ASP A CA 1
ATOM 729 C C . ASP A 1 92 ? 5.644 -5.088 1.024 1.00 98.44 92 ASP A C 1
ATOM 731 O O . ASP A 1 92 ? 4.436 -5.319 0.938 1.00 98.44 92 ASP A O 1
ATOM 735 N N . GLN A 1 93 ? 6.428 -4.988 -0.058 1.00 98.50 93 GLN A N 1
ATOM 736 C CA . GLN A 1 93 ? 5.918 -5.164 -1.421 1.00 98.50 93 GLN A CA 1
ATOM 737 C C . GLN A 1 93 ? 5.262 -6.532 -1.599 1.00 98.50 93 GLN A C 1
ATOM 739 O O . GLN A 1 93 ? 4.175 -6.614 -2.168 1.00 98.50 93 GLN A O 1
ATOM 744 N N . TRP A 1 94 ? 5.887 -7.588 -1.073 1.00 98.56 94 TRP A N 1
ATOM 745 C CA . TRP A 1 94 ? 5.368 -8.949 -1.136 1.00 98.56 94 TRP A CA 1
ATOM 746 C C . TRP A 1 94 ? 4.028 -9.079 -0.407 1.00 98.56 94 TRP A C 1
ATOM 748 O O . TRP A 1 94 ? 3.072 -9.614 -0.972 1.00 98.56 94 TRP A O 1
ATOM 758 N N . ILE A 1 95 ? 3.913 -8.537 0.810 1.00 98.56 95 ILE A N 1
ATOM 759 C CA . ILE A 1 95 ? 2.655 -8.547 1.572 1.00 98.56 95 ILE A CA 1
ATOM 760 C C . ILE A 1 95 ? 1.567 -7.768 0.817 1.00 98.56 95 ILE A C 1
ATOM 762 O O . ILE A 1 95 ? 0.458 -8.279 0.637 1.00 98.56 95 ILE A O 1
ATOM 766 N N . CYS A 1 96 ? 1.877 -6.566 0.320 1.00 98.62 96 CYS A N 1
ATOM 767 C CA . CYS A 1 96 ? 0.946 -5.764 -0.475 1.00 98.62 96 CYS A CA 1
ATOM 768 C C . CYS A 1 96 ? 0.511 -6.477 -1.767 1.00 98.62 96 CYS A C 1
ATOM 770 O O . CYS A 1 96 ? -0.665 -6.422 -2.131 1.00 98.62 96 CYS A O 1
ATOM 772 N N . ALA A 1 97 ? 1.425 -7.178 -2.442 1.00 98.50 97 ALA A N 1
ATOM 773 C CA . ALA A 1 97 ? 1.133 -7.909 -3.670 1.00 98.50 97 ALA A CA 1
ATOM 774 C C . ALA A 1 97 ? 0.150 -9.069 -3.448 1.00 98.50 97 ALA A C 1
ATOM 776 O O . ALA A 1 97 ? -0.644 -9.365 -4.335 1.00 98.50 97 ALA A O 1
ATOM 777 N N . HIS A 1 98 ? 0.117 -9.664 -2.254 1.00 98.38 98 HIS A N 1
ATOM 778 C CA . HIS A 1 98 ? -0.769 -10.788 -1.927 1.00 98.38 98 HIS A CA 1
ATOM 779 C C . HIS A 1 98 ? -2.147 -10.367 -1.387 1.00 98.38 98 HIS A C 1
ATOM 781 O O . HIS A 1 98 ? -3.000 -11.221 -1.136 1.00 98.38 98 HIS A O 1
ATOM 787 N N . ALA A 1 99 ? -2.400 -9.069 -1.200 1.00 97.88 99 ALA A N 1
ATOM 788 C CA . ALA A 1 99 ? -3.682 -8.584 -0.696 1.00 97.88 99 ALA A CA 1
ATOM 789 C C . ALA A 1 99 ? -4.836 -8.850 -1.684 1.00 97.88 99 ALA A C 1
ATOM 791 O O . ALA A 1 99 ? -4.652 -8.858 -2.901 1.00 97.88 99 ALA A O 1
ATOM 792 N N . ARG A 1 100 ? -6.073 -9.002 -1.187 1.00 95.94 100 ARG A N 1
ATOM 793 C CA . ARG A 1 100 ? -7.251 -9.131 -2.072 1.00 95.94 100 ARG A CA 1
ATOM 794 C C . ARG A 1 100 ? -7.451 -7.877 -2.928 1.00 95.94 100 ARG A C 1
ATOM 796 O O . ARG A 1 100 ? -7.724 -7.987 -4.115 1.00 95.94 100 ARG A O 1
ATOM 803 N N . TYR A 1 101 ? -7.257 -6.708 -2.324 1.00 97.12 101 TYR A N 1
ATOM 804 C CA . TYR A 1 101 ? -7.271 -5.407 -2.982 1.00 97.12 101 TYR A CA 1
ATOM 805 C C . TYR A 1 101 ? -5.990 -4.663 -2.645 1.00 97.12 101 TYR A C 1
ATOM 807 O O . TYR A 1 101 ? -5.572 -4.642 -1.487 1.00 97.12 101 TYR A O 1
ATOM 815 N N . PHE A 1 102 ? -5.408 -4.022 -3.647 1.00 98.00 102 PHE A N 1
ATOM 816 C CA . PHE A 1 102 ? -4.267 -3.141 -3.503 1.00 98.00 102 PHE A CA 1
ATOM 817 C C . PHE A 1 102 ? -4.649 -1.722 -3.935 1.00 98.00 102 PHE A C 1
ATOM 819 O O . PHE A 1 102 ? -5.333 -1.527 -4.944 1.00 98.00 102 PHE A O 1
ATOM 826 N N . ILE A 1 103 ? -4.207 -0.744 -3.144 1.00 97.56 103 ILE A N 1
ATOM 827 C CA . ILE A 1 103 ? -4.255 0.683 -3.454 1.00 97.56 103 ILE A CA 1
ATOM 828 C C . ILE A 1 103 ? -2.867 1.236 -3.148 1.00 97.56 103 ILE A C 1
ATOM 830 O O . ILE A 1 103 ? -2.383 1.082 -2.028 1.00 97.56 103 ILE A O 1
ATOM 834 N N . GLY A 1 104 ? -2.236 1.863 -4.134 1.00 96.44 104 GLY A N 1
ATOM 835 C CA . GLY A 1 104 ? -0.935 2.502 -3.968 1.00 96.44 104 GLY A CA 1
ATOM 836 C C . GLY A 1 104 ? -1.012 4.024 -3.960 1.00 96.44 104 GLY A C 1
ATOM 837 O O . GLY A 1 104 ? -2.089 4.615 -3.886 1.00 96.44 104 GLY A O 1
ATOM 838 N N . THR A 1 105 ? 0.140 4.666 -4.106 1.00 94.19 105 THR A N 1
ATOM 839 C CA . THR A 1 105 ? 0.256 6.125 -4.233 1.00 94.19 105 THR A CA 1
ATOM 840 C C . THR A 1 105 ? 0.588 6.481 -5.677 1.00 94.19 105 THR A C 1
ATOM 842 O O . THR A 1 105 ? 1.457 5.852 -6.288 1.00 94.19 105 THR A O 1
ATOM 845 N N . SER A 1 106 ? -0.089 7.490 -6.233 1.00 89.19 106 SER A N 1
ATOM 846 C CA . SER A 1 106 ? 0.164 7.940 -7.610 1.00 89.19 106 SER A CA 1
ATOM 847 C C . SER A 1 106 ? 1.641 8.315 -7.814 1.00 89.19 106 SER A C 1
ATOM 849 O O . SER A 1 106 ? 2.255 8.952 -6.958 1.00 89.19 106 SER A O 1
ATOM 851 N N . LEU A 1 107 ? 2.214 7.895 -8.948 1.00 87.69 107 LEU A N 1
ATOM 852 C CA . LEU A 1 107 ? 3.609 8.135 -9.355 1.00 87.69 107 LEU A CA 1
ATOM 853 C C . LEU A 1 107 ? 4.703 7.548 -8.435 1.00 87.69 107 LEU A C 1
ATOM 855 O O . LEU A 1 107 ? 5.880 7.871 -8.600 1.00 87.69 107 LEU A O 1
ATOM 859 N N . SER A 1 108 ? 4.357 6.663 -7.495 1.00 93.56 108 SER A N 1
ATOM 860 C CA . SER A 1 108 ? 5.342 5.993 -6.641 1.00 93.56 108 SER A CA 1
ATOM 861 C C . SER A 1 108 ? 5.975 4.789 -7.343 1.00 93.56 108 SER A C 1
ATOM 863 O O . SER A 1 108 ? 5.296 3.816 -7.673 1.00 93.56 108 SER A O 1
ATOM 865 N N . THR A 1 109 ? 7.305 4.788 -7.488 1.00 95.69 109 THR A N 1
ATOM 866 C CA . THR A 1 109 ? 8.039 3.624 -8.019 1.00 95.69 109 THR A CA 1
ATOM 867 C C . THR A 1 109 ? 7.903 2.394 -7.125 1.00 95.69 109 THR A C 1
ATOM 869 O O . THR A 1 109 ? 7.961 1.274 -7.622 1.00 95.69 109 THR A O 1
ATOM 872 N N . PHE A 1 110 ? 7.685 2.583 -5.819 1.00 97.44 110 PHE A N 1
ATOM 873 C CA . PHE A 1 110 ? 7.377 1.495 -4.891 1.00 97.44 110 PHE A CA 1
ATOM 874 C C . PHE A 1 110 ? 6.025 0.849 -5.227 1.00 97.44 110 PHE A C 1
ATOM 876 O O . PHE A 1 110 ? 5.916 -0.372 -5.295 1.00 97.44 110 PHE A O 1
ATOM 883 N N . THR A 1 111 ? 5.015 1.673 -5.528 1.00 97.25 111 THR A N 1
ATOM 884 C CA . THR A 1 111 ? 3.698 1.206 -5.993 1.00 97.25 111 THR A CA 1
ATOM 885 C C . THR A 1 111 ? 3.800 0.472 -7.329 1.00 97.25 111 THR A C 1
ATOM 887 O O . THR A 1 111 ? 3.185 -0.579 -7.484 1.00 97.25 111 THR A O 1
ATOM 890 N N . PHE A 1 112 ? 4.600 0.971 -8.277 1.00 96.75 112 PHE A N 1
ATOM 891 C CA . PHE A 1 112 ? 4.762 0.325 -9.584 1.00 96.75 112 PHE A CA 1
ATOM 892 C C . PHE A 1 112 ? 5.297 -1.106 -9.470 1.00 96.75 112 PHE A C 1
ATOM 894 O O . PHE A 1 112 ? 4.779 -1.990 -10.143 1.00 96.75 112 PHE A O 1
ATOM 901 N N . ARG A 1 113 ? 6.245 -1.367 -8.560 1.00 98.12 113 ARG A N 1
ATOM 902 C CA . ARG A 1 113 ? 6.749 -2.732 -8.321 1.00 98.12 113 ARG A CA 1
ATOM 903 C C . ARG A 1 113 ? 5.678 -3.682 -7.793 1.00 98.12 113 ARG A C 1
ATOM 905 O O . ARG A 1 113 ? 5.622 -4.827 -8.220 1.00 98.12 113 ARG A O 1
ATOM 912 N N . ILE A 1 114 ? 4.786 -3.204 -6.928 1.00 98.38 114 ILE A N 1
ATOM 913 C CA . ILE A 1 114 ? 3.673 -4.021 -6.423 1.00 98.38 114 ILE A CA 1
ATOM 914 C C . ILE A 1 114 ? 2.661 -4.307 -7.537 1.00 98.38 114 ILE A C 1
ATOM 916 O O . ILE A 1 114 ? 2.170 -5.426 -7.651 1.00 98.38 114 ILE A O 1
ATOM 920 N N . VAL A 1 115 ? 2.354 -3.313 -8.375 1.00 97.50 115 VAL A N 1
ATOM 921 C CA . VAL A 1 115 ? 1.462 -3.483 -9.534 1.00 97.50 115 VAL A CA 1
ATOM 922 C C . VAL A 1 115 ? 2.018 -4.516 -10.510 1.00 97.50 115 VAL A C 1
ATOM 924 O O . VAL A 1 115 ? 1.278 -5.398 -10.945 1.00 97.50 115 VAL A O 1
ATOM 927 N N . GLU A 1 116 ? 3.310 -4.434 -10.829 1.00 96.75 116 GLU A N 1
ATOM 928 C CA . GLU A 1 116 ? 4.004 -5.412 -11.671 1.00 96.75 116 GLU A CA 1
ATOM 929 C C . GLU A 1 116 ? 3.890 -6.824 -11.078 1.00 96.75 116 GLU A C 1
ATOM 931 O O . GLU A 1 116 ? 3.421 -7.731 -11.765 1.00 96.75 116 GLU A O 1
ATOM 936 N N . GLU A 1 117 ? 4.218 -6.997 -9.793 1.00 97.75 117 GLU A N 1
ATOM 937 C CA . GLU A 1 117 ? 4.149 -8.291 -9.098 1.00 97.75 117 GLU A CA 1
ATOM 938 C C . GLU A 1 117 ? 2.730 -8.880 -9.131 1.00 97.75 117 GLU A C 1
ATOM 940 O O . GLU A 1 117 ? 2.520 -10.030 -9.515 1.00 97.75 117 GLU A O 1
ATOM 945 N N . ARG A 1 118 ? 1.717 -8.063 -8.824 1.00 97.88 118 ARG A N 1
ATOM 946 C CA . ARG A 1 118 ? 0.305 -8.468 -8.885 1.00 97.88 118 ARG A CA 1
ATOM 947 C C . ARG A 1 118 ? -0.127 -8.877 -10.287 1.00 97.88 118 ARG A C 1
ATOM 949 O O . ARG A 1 118 ? -0.894 -9.828 -10.435 1.00 97.88 118 ARG A O 1
ATOM 956 N N . THR A 1 119 ? 0.365 -8.177 -11.306 1.00 95.81 119 THR A N 1
ATOM 957 C CA . THR A 1 119 ? 0.057 -8.493 -12.705 1.00 95.81 119 THR A CA 1
ATOM 958 C C . THR A 1 119 ? 0.696 -9.821 -13.113 1.00 95.81 119 THR A C 1
ATOM 960 O O . THR A 1 119 ? 0.035 -10.642 -13.744 1.00 95.81 119 THR A O 1
ATOM 963 N N . ILE A 1 120 ? 1.938 -10.082 -12.688 1.00 94.62 120 ILE A N 1
ATOM 964 C CA . ILE A 1 120 ? 2.628 -11.369 -12.894 1.00 94.62 120 ILE A CA 1
ATOM 965 C C . ILE A 1 120 ? 1.881 -12.518 -12.204 1.00 94.62 120 ILE A C 1
ATOM 967 O O . ILE A 1 120 ? 1.768 -13.605 -12.769 1.00 94.62 120 ILE A O 1
ATOM 971 N N . MET A 1 121 ? 1.335 -12.279 -11.011 1.00 95.00 121 MET A N 1
ATOM 972 C CA . MET A 1 121 ? 0.520 -13.249 -10.270 1.00 95.00 121 MET A CA 1
ATOM 973 C C . MET A 1 121 ? -0.903 -13.429 -10.834 1.00 95.00 121 MET A C 1
ATOM 975 O O . M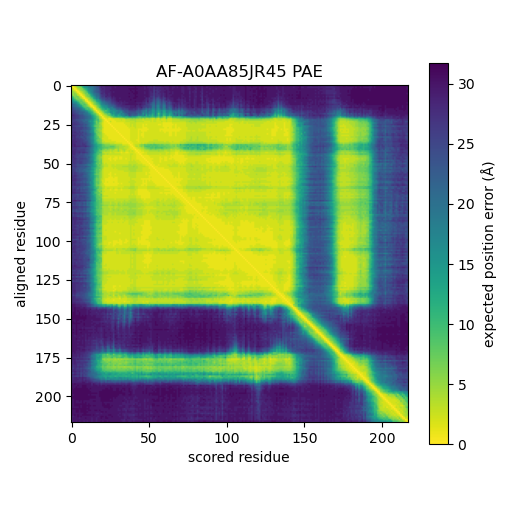ET A 1 121 ? -1.632 -14.310 -10.377 1.00 95.00 121 MET A O 1
ATOM 979 N N . GLY A 1 122 ? -1.316 -12.617 -11.811 1.00 94.56 122 GLY A N 1
ATOM 980 C CA . GLY A 1 122 ? -2.626 -12.718 -12.456 1.00 94.56 122 GLY A CA 1
ATOM 981 C C . GLY A 1 122 ? -3.785 -12.082 -11.680 1.00 94.56 122 GLY A C 1
ATOM 982 O O . GLY A 1 122 ? -4.942 -12.425 -11.935 1.00 94.56 122 GLY A O 1
ATOM 983 N N . PHE A 1 123 ? -3.520 -11.160 -10.747 1.00 96.06 123 PHE A N 1
ATOM 984 C CA . PHE A 1 123 ? -4.589 -10.360 -10.140 1.00 96.06 123 PHE A CA 1
ATOM 985 C C . PHE A 1 123 ? -5.239 -9.446 -11.183 1.00 96.06 123 PHE A C 1
ATOM 987 O O . PHE A 1 123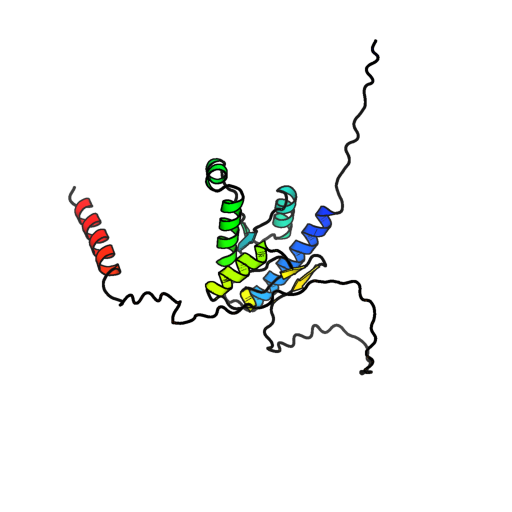 ? -4.583 -8.881 -12.056 1.00 96.06 123 PHE A O 1
ATOM 994 N N . SER A 1 124 ? -6.551 -9.256 -11.071 1.00 94.31 124 SER A N 1
ATOM 995 C CA . SER A 1 124 ? -7.309 -8.399 -11.979 1.00 94.31 124 SER A CA 1
ATOM 996 C C . SER A 1 124 ? -6.984 -6.911 -11.794 1.00 94.31 124 SER A C 1
ATOM 998 O O . SER A 1 124 ? -6.684 -6.439 -10.693 1.00 94.31 124 SER A O 1
ATOM 1000 N N . ALA A 1 125 ? -7.114 -6.137 -12.874 1.00 94.50 125 ALA A N 1
ATOM 1001 C CA . ALA A 1 125 ? -6.832 -4.703 -12.884 1.00 94.50 125 ALA A CA 1
ATOM 1002 C C . ALA A 1 125 ? -7.669 -3.901 -11.863 1.00 94.50 125 ALA A C 1
ATOM 1004 O O . ALA A 1 125 ? -7.140 -3.015 -11.197 1.00 94.50 125 ALA A O 1
ATOM 1005 N N . ASN A 1 126 ? -8.942 -4.261 -11.648 1.00 93.44 126 ASN A N 1
ATOM 1006 C CA . ASN A 1 126 ? -9.823 -3.608 -10.664 1.00 93.44 126 ASN A CA 1
ATOM 1007 C C . ASN A 1 126 ? -9.355 -3.758 -9.204 1.00 93.44 126 ASN A C 1
ATOM 1009 O O . ASN A 1 126 ? -9.679 -2.919 -8.366 1.00 93.44 126 ASN A O 1
ATOM 1013 N N . THR A 1 127 ? -8.567 -4.787 -8.887 1.00 94.94 127 THR A N 1
ATOM 1014 C CA . THR A 1 127 ? -7.995 -4.981 -7.546 1.00 94.94 127 THR A CA 1
ATOM 1015 C C . THR A 1 127 ? -6.548 -4.502 -7.442 1.00 94.94 127 THR A C 1
ATOM 1017 O O . THR A 1 127 ? -5.963 -4.596 -6.367 1.00 94.94 127 THR A O 1
ATOM 1020 N N . THR A 1 128 ? -5.964 -4.000 -8.534 1.00 96.56 128 THR A N 1
ATOM 1021 C CA . THR A 1 128 ? -4.520 -3.737 -8.646 1.00 96.56 128 THR A CA 1
ATOM 1022 C C . THR A 1 128 ? -4.207 -2.288 -9.013 1.00 96.56 128 THR A C 1
ATOM 1024 O O . THR A 1 128 ? -3.301 -1.694 -8.440 1.00 96.56 128 THR A O 1
ATOM 1027 N N . LEU A 1 129 ? -4.958 -1.685 -9.934 1.00 95.56 129 LEU A N 1
ATOM 1028 C CA . LEU A 1 129 ? -4.653 -0.376 -10.518 1.00 95.56 129 LEU A CA 1
ATOM 1029 C C . LEU A 1 129 ? -5.383 0.770 -9.795 1.00 95.56 129 LEU A C 1
ATOM 1031 O O . LEU A 1 129 ? -6.009 1.623 -10.419 1.00 95.56 129 LEU A O 1
ATOM 1035 N N . ASN A 1 130 ? -5.311 0.789 -8.462 1.00 95.19 130 ASN A N 1
ATOM 1036 C CA . ASN A 1 130 ? -5.970 1.793 -7.622 1.00 95.19 130 ASN A CA 1
ATOM 1037 C C . ASN A 1 130 ? -4.945 2.719 -6.946 1.00 95.19 130 ASN A C 1
ATOM 1039 O O . ASN A 1 130 ? -3.898 2.254 -6.490 1.00 95.19 130 ASN A O 1
ATOM 1043 N N . CYS A 1 131 ? -5.259 4.011 -6.824 1.00 93.88 131 CYS A N 1
ATOM 1044 C CA . CYS A 1 131 ? -4.374 5.016 -6.238 1.00 93.88 131 CYS A CA 1
ATOM 1045 C C . CYS A 1 131 ? -5.060 5.974 -5.264 1.00 93.88 131 CYS A C 1
ATOM 1047 O O . CYS A 1 131 ? -6.148 6.492 -5.521 1.00 93.88 131 CYS A O 1
ATOM 1049 N N . LEU A 1 132 ? -4.330 6.284 -4.196 1.00 93.50 132 LEU A N 1
ATOM 1050 C CA . LEU A 1 132 ? -4.506 7.476 -3.379 1.00 93.50 132 LEU A CA 1
ATOM 1051 C C . LEU A 1 132 ? -3.815 8.665 -4.058 1.00 93.50 132 LEU A C 1
ATOM 1053 O O . LEU A 1 132 ? -2.715 8.530 -4.613 1.00 93.50 132 LEU A O 1
ATOM 1057 N N . CYS A 1 133 ? -4.445 9.834 -3.983 1.00 89.25 133 CYS A N 1
ATOM 1058 C CA . CYS A 1 133 ? -3.927 11.069 -4.559 1.00 89.25 133 CYS A CA 1
ATOM 1059 C C . CYS A 1 133 ? -3.686 12.131 -3.485 1.00 89.25 133 CYS A C 1
ATOM 1061 O O . CYS A 1 133 ? -4.479 12.303 -2.556 1.00 89.25 133 CYS A O 1
ATOM 1063 N N . SER A 1 134 ? -2.637 12.930 -3.674 1.00 85.50 134 SER A N 1
ATOM 1064 C CA . SER A 1 134 ? -2.286 14.052 -2.789 1.00 85.50 134 SER A CA 1
ATOM 1065 C C . SER A 1 134 ? -3.319 15.185 -2.782 1.00 85.50 134 SER A C 1
ATOM 1067 O O . SER A 1 134 ? -3.370 15.982 -1.853 1.00 85.50 134 SER A O 1
ATOM 1069 N N . ASN A 1 135 ? -4.175 15.263 -3.804 1.00 83.75 135 ASN A N 1
ATOM 1070 C CA . ASN A 1 135 ? -5.287 16.213 -3.868 1.00 83.75 135 ASN A CA 1
ATOM 1071 C C . ASN A 1 135 ? -6.572 15.698 -3.187 1.00 83.75 135 ASN A C 1
ATOM 1073 O O . ASN A 1 135 ? -7.615 16.340 -3.308 1.00 83.75 135 ASN A O 1
ATOM 1077 N N . GLY A 1 136 ? -6.520 14.548 -2.506 1.00 83.12 136 GLY A N 1
ATOM 1078 C CA . GLY A 1 136 ? -7.662 13.965 -1.798 1.00 83.12 136 GLY A CA 1
ATOM 1079 C C . GLY A 1 136 ? -8.600 13.118 -2.663 1.00 83.12 136 GLY A C 1
ATOM 1080 O O . GLY A 1 136 ? -9.591 12.600 -2.148 1.00 83.12 136 GLY A O 1
ATOM 1081 N N . ILE A 1 137 ? -8.326 12.976 -3.962 1.00 86.50 137 ILE A N 1
ATOM 1082 C CA . ILE A 1 137 ? -9.144 12.167 -4.873 1.00 86.50 137 ILE A CA 1
ATOM 1083 C C . ILE A 1 137 ? -8.745 10.693 -4.748 1.00 86.50 137 ILE A C 1
ATOM 1085 O O . ILE A 1 137 ? -7.578 10.359 -4.866 1.00 86.50 137 ILE A O 1
ATOM 1089 N N . LEU A 1 138 ? -9.712 9.793 -4.572 1.00 90.62 138 LEU A N 1
ATOM 1090 C CA . LEU A 1 138 ? -9.478 8.352 -4.688 1.00 90.62 138 LEU A CA 1
ATOM 1091 C C . LEU A 1 138 ? -9.668 7.925 -6.150 1.00 90.62 138 LEU A C 1
ATOM 1093 O O . LEU A 1 138 ? -10.764 8.076 -6.693 1.00 90.62 138 LEU A O 1
ATOM 1097 N N . GLN A 1 139 ? -8.630 7.364 -6.768 1.00 91.50 139 GLN A N 1
ATOM 1098 C CA . GLN A 1 139 ? -8.692 6.810 -8.121 1.00 91.50 139 GLN A CA 1
ATOM 1099 C C . GLN A 1 139 ? -8.808 5.290 -8.045 1.00 91.50 139 GLN A C 1
ATOM 1101 O O . GLN A 1 139 ? -7.847 4.601 -7.711 1.00 91.50 139 GLN A O 1
ATOM 1106 N N . LEU A 1 140 ? -9.987 4.758 -8.357 1.00 92.50 140 LEU A N 1
ATOM 1107 C CA . LEU A 1 140 ? -10.191 3.319 -8.499 1.00 92.50 140 LEU A CA 1
ATOM 1108 C C . LEU A 1 140 ? -10.213 2.952 -9.977 1.00 92.50 140 LEU A C 1
ATOM 1110 O O . LEU A 1 140 ? -10.827 3.660 -10.782 1.00 92.50 140 LEU A O 1
ATOM 1114 N N . TYR A 1 141 ? -9.591 1.830 -10.329 1.00 90.75 141 TYR A N 1
ATOM 1115 C CA . TYR A 1 141 ? -9.667 1.325 -11.689 1.00 90.75 141 TYR A CA 1
ATOM 1116 C C . TYR A 1 141 ? -11.111 0.965 -12.026 1.00 90.75 141 TYR A C 1
ATOM 1118 O O . TYR A 1 141 ? -11.752 0.147 -11.362 1.00 90.75 141 TYR A O 1
ATOM 1126 N N . ARG A 1 142 ? -11.612 1.560 -13.105 1.00 79.88 142 ARG A N 1
ATOM 1127 C CA . ARG A 1 142 ? -12.858 1.161 -13.747 1.00 79.88 142 ARG A CA 1
ATOM 1128 C C . ARG A 1 142 ? -12.477 0.583 -15.097 1.00 79.88 142 ARG A C 1
ATOM 1130 O O . ARG A 1 142 ? -11.963 1.309 -15.945 1.00 79.88 142 ARG A O 1
ATOM 1137 N N . SER A 1 143 ? -12.736 -0.708 -15.310 1.00 56.81 143 SER A N 1
ATOM 1138 C CA . SER A 1 143 ? -12.795 -1.202 -16.686 1.00 56.81 143 SER A CA 1
ATOM 1139 C C . SER A 1 143 ? -13.875 -0.390 -17.407 1.00 56.81 143 SER A C 1
ATOM 1141 O O . SER A 1 143 ? -14.776 0.146 -16.760 1.00 56.81 143 SER A O 1
ATOM 1143 N N . ASN A 1 144 ? -13.800 -0.252 -18.730 1.00 47.44 144 ASN A N 1
ATOM 1144 C CA . ASN A 1 144 ? -14.839 0.405 -19.532 1.00 47.44 144 ASN A CA 1
ATOM 1145 C C . ASN A 1 144 ? -16.163 -0.403 -19.534 1.00 47.44 144 ASN A C 1
ATOM 1147 O O . ASN A 1 144 ? -16.678 -0.786 -20.582 1.00 47.44 144 ASN A O 1
ATOM 1151 N N . GLN A 1 145 ? -16.716 -0.673 -18.353 1.00 42.38 145 GLN A N 1
ATOM 1152 C CA . GLN A 1 145 ? -18.042 -1.189 -18.085 1.00 42.38 145 GLN A CA 1
ATOM 1153 C C . GLN A 1 145 ? -18.772 -0.168 -17.216 1.00 42.38 145 GLN A C 1
ATOM 1155 O O . GLN A 1 145 ? -18.418 0.130 -16.078 1.00 42.38 145 GLN A O 1
ATOM 1160 N N . VAL A 1 146 ? -19.787 0.410 -17.840 1.00 36.38 146 VAL A N 1
ATOM 1161 C CA . VAL A 1 146 ? -20.726 1.374 -17.289 1.00 36.38 146 VAL A CA 1
ATOM 1162 C C . VAL A 1 146 ? -21.402 0.790 -16.044 1.00 36.38 146 VAL A C 1
ATOM 1164 O O . VAL A 1 146 ? -22.234 -0.103 -16.153 1.00 36.38 146 VAL A O 1
ATOM 1167 N N . MET A 1 147 ? -21.084 1.337 -14.873 1.00 30.11 147 MET A N 1
ATOM 1168 C CA . MET A 1 147 ? -21.960 1.317 -13.700 1.00 30.11 147 MET A CA 1
ATOM 1169 C C . MET A 1 147 ? -22.389 2.767 -13.472 1.00 30.11 147 MET A C 1
ATOM 1171 O O . MET A 1 147 ? -21.616 3.588 -12.977 1.00 30.11 147 MET A O 1
ATOM 1175 N N . HIS A 1 148 ? -23.593 3.110 -13.935 1.00 29.41 148 HIS A N 1
ATOM 1176 C CA . HIS A 1 148 ? -24.242 4.368 -13.580 1.00 29.41 148 HIS A CA 1
ATOM 1177 C C . HIS A 1 148 ? -24.628 4.294 -12.102 1.00 29.41 148 HIS A C 1
ATOM 1179 O O . HIS A 1 148 ? -25.587 3.612 -11.754 1.00 29.41 148 HIS A O 1
ATOM 1185 N N . GLU A 1 149 ? -23.913 5.018 -11.247 1.00 31.84 149 GLU A N 1
ATOM 1186 C CA . GLU A 1 149 ? -24.445 5.418 -9.948 1.00 31.84 149 GLU A CA 1
ATOM 1187 C C . GLU A 1 149 ? -24.478 6.945 -9.907 1.00 31.84 149 GLU A C 1
ATOM 1189 O O . GLU A 1 149 ? -23.485 7.638 -9.677 1.00 31.84 149 GLU A O 1
ATOM 1194 N N . GLU A 1 150 ? -25.649 7.461 -10.268 1.00 32.84 150 GLU A N 1
ATOM 1195 C CA . GLU A 1 150 ? -26.028 8.858 -10.163 1.00 32.84 150 GLU A CA 1
ATOM 1196 C C . GLU A 1 150 ? -26.319 9.149 -8.687 1.00 32.84 150 GLU A C 1
ATOM 1198 O O . GLU A 1 150 ? -27.394 8.850 -8.172 1.00 32.84 150 GLU A O 1
ATOM 1203 N N . LEU A 1 151 ? -25.350 9.729 -7.979 1.00 37.50 151 LEU A N 1
ATOM 1204 C CA . LEU A 1 151 ? -25.625 10.387 -6.705 1.00 37.50 151 LEU A CA 1
ATOM 1205 C C . LEU A 1 151 ? -26.328 11.711 -7.008 1.00 37.50 151 LEU A C 1
ATOM 1207 O O . LEU A 1 151 ? -25.708 12.760 -7.185 1.00 37.50 151 LEU A O 1
ATOM 1211 N N . SER A 1 152 ? -27.651 11.632 -7.109 1.00 35.97 152 SER A N 1
ATOM 1212 C CA . SER A 1 152 ? -28.530 12.781 -7.243 1.00 35.97 152 SER A CA 1
ATOM 1213 C C . SER A 1 152 ? -28.473 13.649 -5.983 1.00 35.97 152 SER A C 1
ATOM 1215 O O . SER A 1 152 ? -28.986 13.273 -4.928 1.00 35.97 152 SER A O 1
ATOM 1217 N N . ALA A 1 153 ? -27.941 14.858 -6.128 1.00 32.22 153 ALA A N 1
ATOM 1218 C CA . ALA A 1 153 ? -28.420 16.024 -5.402 1.00 32.22 153 ALA A CA 1
ATOM 1219 C C . ALA A 1 153 ? -28.618 17.158 -6.420 1.00 32.22 153 ALA A C 1
ATOM 1221 O O . ALA A 1 153 ? -27.665 17.723 -6.946 1.00 32.22 153 ALA A O 1
ATOM 1222 N N . THR A 1 154 ? -29.894 17.397 -6.733 1.00 34.66 154 THR A N 1
ATOM 1223 C CA . THR A 1 154 ? -30.528 18.620 -7.270 1.00 34.66 154 THR A CA 1
ATOM 1224 C C . THR A 1 154 ? -29.623 19.869 -7.242 1.00 34.66 154 THR A C 1
ATOM 1226 O O . THR A 1 154 ? -29.075 20.175 -6.191 1.00 34.66 154 THR A O 1
ATOM 1229 N N . SER A 1 155 ? -29.457 20.685 -8.289 1.00 36.03 155 SER A N 1
ATOM 1230 C CA . SER A 1 155 ? -30.470 21.253 -9.190 1.00 36.03 155 SER A CA 1
ATOM 1231 C C . SER A 1 155 ? -29.843 22.017 -10.379 1.00 36.03 155 SER A C 1
ATOM 1233 O O . SER A 1 155 ? -28.712 22.485 -10.297 1.00 36.03 155 SER A O 1
ATOM 1235 N N . SER A 1 156 ? -30.679 22.249 -11.402 1.00 33.50 156 SER A N 1
ATOM 1236 C CA . SER A 1 156 ? -30.628 23.278 -12.467 1.00 33.50 156 SER A CA 1
ATOM 1237 C C . SER A 1 156 ? -29.686 23.102 -13.674 1.00 33.50 156 SER A C 1
ATOM 1239 O O . SER A 1 156 ? -28.553 23.560 -13.690 1.00 33.50 156 SER A O 1
ATOM 1241 N N . SER A 1 157 ? -30.269 22.513 -14.728 1.00 37.69 157 SER A N 1
ATOM 1242 C CA . SER A 1 157 ? -30.361 23.021 -16.113 1.00 37.69 157 SER A CA 1
ATOM 1243 C C . SER A 1 157 ? -29.175 23.781 -16.726 1.00 37.69 157 SER A C 1
ATOM 1245 O O . SER A 1 157 ? -28.963 24.941 -16.386 1.00 37.69 157 SER A O 1
ATOM 1247 N N . LEU A 1 158 ? -28.567 23.205 -17.774 1.00 32.44 158 LEU A N 1
ATOM 1248 C CA . LEU A 1 158 ? -28.425 23.796 -19.122 1.00 32.44 158 LEU A CA 1
ATOM 1249 C C . LEU A 1 158 ? -27.717 22.801 -20.066 1.00 32.44 158 LEU A C 1
ATOM 1251 O O . LEU A 1 158 ? -26.772 22.117 -19.687 1.00 32.44 158 LEU A O 1
ATOM 1255 N N . SER A 1 159 ? -28.239 22.690 -21.286 1.00 35.09 159 SER A N 1
ATOM 1256 C CA . SER A 1 159 ? -27.798 21.801 -22.374 1.00 35.09 159 SER A CA 1
ATOM 1257 C C . SER A 1 159 ? -26.484 22.280 -23.036 1.00 35.09 159 SER A C 1
ATOM 1259 O O . SER A 1 159 ? -26.044 23.398 -22.768 1.00 35.09 159 SER A O 1
ATOM 1261 N N . PRO A 1 160 ? -25.846 21.470 -23.909 1.00 37.56 160 PRO A N 1
ATOM 1262 C CA . PRO A 1 160 ? -24.420 21.569 -24.201 1.00 37.56 160 PRO A CA 1
ATOM 1263 C C . PRO A 1 160 ? -24.105 22.536 -25.348 1.00 37.56 160 PRO A C 1
ATOM 1265 O O . PRO A 1 160 ? -24.690 22.453 -26.426 1.00 37.56 160 PRO A O 1
ATOM 1268 N N . SER A 1 161 ? -23.100 23.391 -25.151 1.00 28.95 161 SER A N 1
ATOM 1269 C CA . SER A 1 161 ? -22.403 24.080 -26.237 1.00 28.95 161 SER A CA 1
ATOM 1270 C C . SER A 1 161 ? -20.969 23.571 -26.324 1.00 28.95 161 SER A C 1
ATOM 1272 O O . SER A 1 161 ? -20.155 23.770 -25.424 1.00 28.95 161 SER A O 1
ATOM 1274 N N . SER A 1 162 ? -20.673 22.910 -27.436 1.00 40.38 162 SER A N 1
ATOM 1275 C CA . SER A 1 162 ? -19.332 22.584 -27.897 1.00 40.38 162 SER A CA 1
ATOM 1276 C C . SER A 1 162 ? -18.519 23.860 -28.119 1.00 40.38 162 SER A C 1
ATOM 1278 O O . SER A 1 162 ? -18.751 24.591 -29.081 1.00 40.38 162 SER A O 1
ATOM 1280 N N . SER A 1 163 ? -17.530 24.095 -27.264 1.00 31.75 163 SER A N 1
ATOM 1281 C CA . SER A 1 163 ? -16.423 25.001 -27.550 1.00 31.75 163 SER A CA 1
ATOM 1282 C C . SER A 1 163 ? -15.178 24.499 -26.837 1.00 31.75 163 SER A C 1
ATOM 1284 O O . SER A 1 163 ? -15.094 24.524 -25.611 1.00 31.75 163 SER A O 1
ATOM 1286 N N . ALA A 1 164 ? -14.217 24.030 -27.631 1.00 41.31 164 ALA A N 1
ATOM 1287 C CA . ALA A 1 164 ? -12.849 23.826 -27.199 1.00 41.31 164 ALA A CA 1
ATOM 1288 C C . ALA A 1 164 ? -12.295 25.173 -26.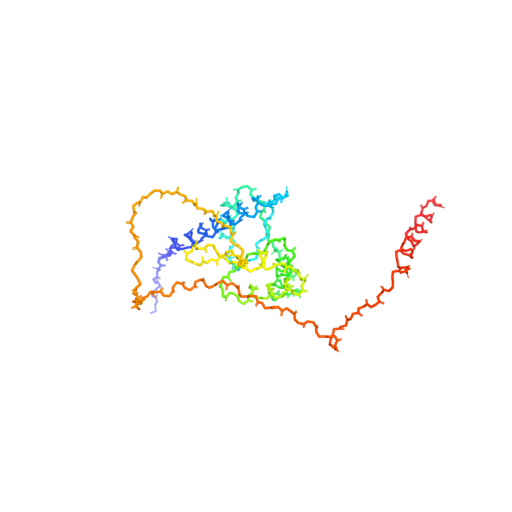718 1.00 41.31 164 ALA A C 1
ATOM 1290 O O . ALA A 1 164 ? -12.036 26.072 -27.516 1.00 41.31 164 ALA A O 1
ATOM 1291 N N . SER A 1 165 ? -12.150 25.319 -25.406 1.00 31.09 165 SER A N 1
ATOM 1292 C CA . SER A 1 165 ? -11.426 26.422 -24.792 1.00 31.09 165 SER A CA 1
ATOM 1293 C C . SER A 1 165 ? -10.316 25.832 -23.941 1.00 31.09 165 SER A C 1
ATOM 1295 O O . SER A 1 165 ? -10.563 25.234 -22.896 1.00 31.09 165 SER A O 1
ATOM 1297 N N . SER A 1 166 ? -9.094 26.007 -24.428 1.00 40.81 166 SER A N 1
ATOM 1298 C CA . SER A 1 166 ? -7.850 25.857 -23.690 1.00 40.81 166 SER A CA 1
ATOM 1299 C C . SER A 1 166 ? -7.855 26.808 -22.492 1.00 40.81 166 SER A C 1
ATOM 1301 O O . SER A 1 166 ? -7.464 27.971 -22.605 1.00 40.81 166 SER A O 1
ATOM 1303 N N . SER A 1 167 ? -8.336 26.326 -21.352 1.00 34.16 167 SER A N 1
ATOM 1304 C CA . SER A 1 167 ? -8.110 26.942 -20.055 1.00 34.16 167 SER A CA 1
ATOM 1305 C C . SER A 1 167 ? -6.894 26.271 -19.426 1.00 34.16 167 SER A C 1
ATOM 1307 O O . SER A 1 167 ? -6.809 25.052 -19.310 1.00 34.16 167 SER A O 1
ATOM 1309 N N . SER A 1 168 ? -5.914 27.088 -19.060 1.00 42.00 168 SER A N 1
ATOM 1310 C CA . SER A 1 168 ? -4.750 26.705 -18.273 1.00 42.00 168 SER A CA 1
ATOM 1311 C C . SER A 1 168 ? -5.202 26.232 -16.888 1.00 42.00 168 SER A C 1
ATOM 1313 O O . SER A 1 168 ? -5.254 27.016 -15.940 1.00 42.00 168 SER A O 1
ATOM 1315 N N . SER A 1 169 ? -5.585 24.962 -16.781 1.00 38.03 169 SER A N 1
ATOM 1316 C CA . SER A 1 169 ? -5.825 24.288 -15.513 1.00 38.03 169 SER A CA 1
ATOM 1317 C C . SER A 1 169 ? -4.475 23.958 -14.892 1.00 38.03 169 SER A C 1
ATOM 1319 O O . SER A 1 169 ? -3.674 23.235 -15.484 1.00 38.03 169 SER A O 1
ATOM 1321 N N . SER A 1 170 ? -4.219 24.490 -13.701 1.00 40.56 170 SER A N 1
ATOM 1322 C CA . SER A 1 170 ? -3.203 23.970 -12.787 1.00 40.56 170 SER A CA 1
ATOM 1323 C C . SER A 1 170 ? -3.208 22.439 -12.836 1.00 40.56 170 SER A C 1
ATOM 1325 O O . SER A 1 170 ? -4.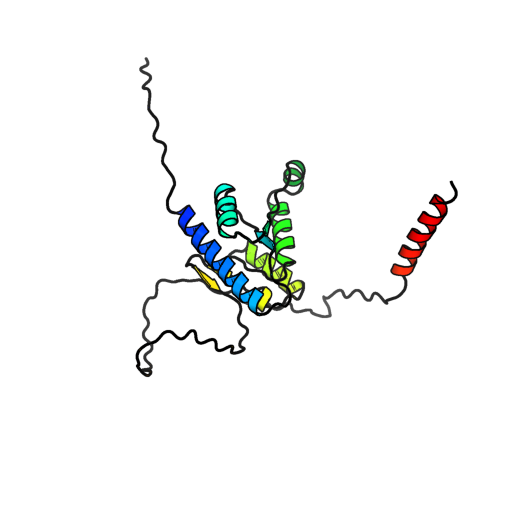247 21.841 -12.561 1.00 40.56 170 SER A O 1
ATOM 1327 N N . PHE A 1 171 ? -2.090 21.828 -13.236 1.00 42.47 171 PHE A N 1
ATOM 1328 C CA . PHE A 1 171 ? -1.924 20.380 -13.373 1.00 42.47 171 PHE A CA 1
ATOM 1329 C C . PHE A 1 171 ? -2.222 19.667 -12.042 1.00 42.47 171 PHE A C 1
ATOM 1331 O O . PHE A 1 171 ? -1.340 19.447 -11.215 1.00 42.47 171 PHE A O 1
ATOM 1338 N N . SER A 1 172 ? -3.483 19.301 -11.826 1.00 55.47 172 SER A N 1
ATOM 1339 C CA . SER A 1 172 ? -3.919 18.354 -10.806 1.00 55.47 172 SER A CA 1
ATOM 1340 C C . SER A 1 172 ? -3.661 16.940 -11.327 1.00 55.47 172 SER A C 1
ATOM 1342 O O . SER A 1 172 ? -4.589 16.218 -11.688 1.00 55.47 172 SER A O 1
ATOM 1344 N N . ASN A 1 173 ? -2.382 16.584 -11.435 1.00 60.62 173 ASN A N 1
ATOM 1345 C CA . ASN A 1 173 ? -1.919 15.302 -11.961 1.00 60.62 173 ASN A CA 1
ATOM 1346 C C . ASN A 1 173 ? -2.076 14.202 -10.915 1.00 60.62 173 ASN A C 1
ATOM 1348 O O . ASN A 1 173 ? -1.091 13.767 -10.327 1.00 60.62 173 ASN A O 1
ATOM 1352 N N . CYS A 1 174 ? -3.306 13.751 -10.676 1.00 71.56 174 CYS A N 1
ATOM 1353 C CA . CYS A 1 174 ? -3.474 12.384 -10.208 1.00 71.56 174 CYS A CA 1
ATOM 1354 C C . CYS A 1 174 ? -3.895 11.509 -11.379 1.00 71.56 174 CYS A C 1
ATOM 1356 O O . CYS A 1 174 ? -5.083 11.314 -11.639 1.00 71.56 174 CYS A O 1
ATOM 1358 N N . GLU A 1 175 ? -2.891 11.055 -12.118 1.00 78.75 175 GLU A N 1
ATOM 1359 C CA . GLU A 1 175 ? -3.070 10.065 -13.165 1.00 78.75 175 GLU A CA 1
ATOM 1360 C C . GLU A 1 175 ? -3.208 8.682 -12.514 1.00 78.75 175 GLU A C 1
ATOM 1362 O O . GLU A 1 175 ? -2.530 8.374 -11.524 1.00 78.75 175 GLU A O 1
ATOM 1367 N N . GLY A 1 176 ? -4.148 7.886 -13.024 1.00 77.94 176 GLY A N 1
ATOM 1368 C CA . GLY A 1 176 ? -4.360 6.516 -12.568 1.00 77.94 176 GLY A CA 1
ATOM 1369 C C . GLY A 1 176 ? -3.220 5.594 -13.000 1.00 77.94 176 GLY A C 1
ATOM 1370 O O . GLY A 1 176 ? -2.438 5.920 -13.893 1.00 77.94 176 GLY A O 1
ATOM 1371 N N . LEU A 1 177 ? -3.137 4.420 -12.376 1.00 86.44 177 LEU A N 1
ATOM 1372 C CA . LEU A 1 177 ? -2.195 3.388 -12.802 1.00 86.44 177 LEU A CA 1
ATOM 1373 C C . LEU A 1 177 ? -2.640 2.816 -14.146 1.00 86.44 177 LEU A C 1
ATOM 1375 O O . LEU A 1 177 ? -3.806 2.462 -14.331 1.00 86.44 177 LEU A O 1
ATOM 1379 N N . THR A 1 178 ? -1.701 2.726 -15.079 1.00 86.44 178 THR A N 1
ATOM 1380 C CA . THR A 1 178 ? -1.931 2.109 -16.380 1.00 86.44 178 THR A CA 1
ATOM 1381 C C . THR A 1 178 ? -1.667 0.614 -16.316 1.00 86.44 178 THR A C 1
ATOM 1383 O O . THR A 1 178 ? -0.791 0.139 -15.593 1.00 86.44 178 THR A O 1
ATOM 1386 N N . GLU A 1 179 ? -2.463 -0.138 -17.068 1.00 87.25 179 GLU A N 1
ATOM 1387 C CA . GLU A 1 179 ? -2.306 -1.581 -17.184 1.00 87.25 179 GLU A CA 1
ATOM 1388 C C . GLU A 1 179 ? -1.104 -1.911 -18.075 1.00 87.25 179 GLU A C 1
ATOM 1390 O O . GLU A 1 179 ? -0.989 -1.395 -19.188 1.00 87.25 179 GLU A O 1
ATOM 1395 N N . TRP A 1 180 ? -0.234 -2.795 -17.589 1.00 85.81 180 TRP A N 1
ATOM 1396 C CA . TRP A 1 180 ? 0.915 -3.316 -18.328 1.00 85.81 180 TRP A CA 1
ATOM 1397 C C . TRP A 1 180 ? 0.777 -4.833 -18.445 1.00 85.81 180 TRP A C 1
ATOM 1399 O O . TRP A 1 180 ? 1.250 -5.551 -17.567 1.00 85.81 180 TRP A O 1
ATOM 1409 N N . PRO A 1 181 ? 0.085 -5.342 -19.481 1.00 86.19 181 PRO A N 1
ATOM 1410 C CA . PRO A 1 181 ? -0.219 -6.762 -19.572 1.00 86.19 181 PRO A CA 1
ATOM 1411 C C . PRO A 1 181 ? 1.064 -7.586 -19.700 1.00 86.19 181 PRO A C 1
ATOM 1413 O O . PRO A 1 181 ? 1.954 -7.266 -20.490 1.00 86.19 181 PRO A O 1
ATOM 1416 N N . VAL A 1 182 ? 1.135 -8.682 -18.945 1.00 88.06 182 VAL A N 1
ATOM 1417 C CA . VAL A 1 182 ? 2.239 -9.638 -19.050 1.00 88.06 182 VAL A CA 1
ATOM 1418 C C . VAL A 1 182 ? 2.049 -10.474 -20.312 1.00 88.06 182 VAL A C 1
ATOM 1420 O O . VAL A 1 182 ? 1.018 -11.120 -20.505 1.00 88.06 182 VAL A O 1
ATOM 1423 N N . ILE A 1 183 ? 3.057 -10.462 -21.183 1.00 88.19 183 ILE A N 1
ATOM 1424 C CA . ILE A 1 183 ? 3.074 -11.243 -22.421 1.00 88.19 183 ILE A CA 1
ATOM 1425 C C . ILE A 1 183 ? 3.904 -12.504 -22.171 1.00 88.19 183 ILE A C 1
ATOM 1427 O O . ILE A 1 183 ? 5.125 -12.441 -22.049 1.00 88.19 183 ILE A O 1
ATOM 1431 N N . TYR A 1 184 ? 3.237 -13.657 -22.095 1.00 85.69 184 TYR A N 1
ATOM 1432 C CA . TYR A 1 184 ? 3.901 -14.955 -21.965 1.00 85.69 184 TYR A CA 1
ATOM 1433 C C . TYR A 1 184 ? 4.218 -15.529 -23.345 1.00 85.69 184 TYR A C 1
ATOM 1435 O O . TYR A 1 184 ? 3.357 -16.090 -24.027 1.00 85.69 184 TYR A O 1
ATOM 1443 N N . GLU A 1 185 ? 5.472 -15.407 -23.762 1.00 89.50 185 GLU A N 1
ATOM 1444 C CA . GLU A 1 185 ? 5.950 -16.023 -24.994 1.00 89.50 185 GLU A CA 1
ATOM 1445 C C . GLU A 1 185 ? 6.371 -17.469 -24.729 1.00 89.50 185 GLU A C 1
ATOM 1447 O O . GLU A 1 185 ? 7.178 -17.758 -23.842 1.00 89.50 185 GLU A O 1
ATOM 1452 N N . LYS A 1 186 ? 5.818 -18.404 -25.509 1.00 86.81 186 LYS A N 1
ATOM 1453 C CA . LYS A 1 186 ? 6.019 -19.847 -25.308 1.00 86.81 186 LYS A CA 1
ATOM 1454 C C . LYS A 1 186 ? 7.494 -20.259 -25.340 1.00 86.81 186 LYS A C 1
ATOM 1456 O O . LYS A 1 186 ? 7.872 -21.200 -24.655 1.00 86.81 186 LYS A O 1
ATOM 1461 N N . GLU A 1 187 ? 8.312 -19.575 -26.134 1.00 88.94 187 GLU A N 1
ATOM 1462 C CA . GLU A 1 187 ? 9.743 -19.865 -26.279 1.00 88.94 187 GLU A CA 1
ATOM 1463 C C . GLU A 1 187 ? 10.597 -19.412 -25.081 1.00 88.94 187 GLU A C 1
ATOM 1465 O O . GLU A 1 187 ? 11.681 -19.955 -24.880 1.00 88.94 187 GLU A O 1
ATOM 1470 N N . TYR A 1 188 ? 10.083 -18.504 -24.243 1.00 83.38 188 TYR A N 1
ATOM 1471 C CA . TYR A 1 188 ? 10.766 -17.998 -23.043 1.00 83.38 188 TYR A CA 1
ATOM 1472 C C . TYR A 1 188 ? 10.062 -18.379 -21.731 1.00 83.38 188 TYR A C 1
ATOM 1474 O O . TYR A 1 188 ? 10.590 -18.133 -20.648 1.00 83.38 188 TYR A O 1
ATOM 1482 N N . THR A 1 189 ? 8.881 -18.996 -21.805 1.00 82.50 189 THR A N 1
ATOM 1483 C CA . THR A 1 189 ? 8.106 -19.400 -20.626 1.00 82.50 189 THR A CA 1
ATOM 1484 C C . THR A 1 189 ? 8.481 -20.816 -20.200 1.00 82.50 189 THR A C 1
ATOM 1486 O O . THR A 1 189 ? 8.195 -21.790 -20.897 1.00 82.50 189 THR A O 1
ATOM 1489 N N . VAL A 1 190 ? 9.079 -20.950 -19.016 1.00 83.44 190 VAL A N 1
ATOM 1490 C CA . VAL A 1 190 ? 9.327 -22.258 -18.399 1.00 83.44 190 VAL A CA 1
ATOM 1491 C C . VAL A 1 190 ? 8.030 -22.755 -17.761 1.00 83.44 190 VAL A C 1
ATOM 1493 O O . VAL A 1 190 ? 7.661 -22.333 -16.670 1.00 83.44 190 VAL A O 1
ATOM 1496 N N . SER A 1 191 ? 7.323 -23.661 -18.434 1.00 77.31 191 SER A N 1
ATOM 1497 C CA . SER A 1 191 ? 6.191 -24.380 -17.843 1.00 77.31 191 SER A CA 1
ATOM 1498 C C . SER A 1 191 ? 6.689 -25.642 -17.139 1.00 77.31 191 SER A C 1
ATOM 1500 O O . SER A 1 191 ? 7.259 -26.521 -17.791 1.00 77.31 191 SER A O 1
ATOM 1502 N N . SER A 1 192 ? 6.452 -25.778 -15.835 1.00 69.62 192 SER A N 1
ATOM 1503 C CA . SER A 1 192 ? 6.629 -27.058 -15.151 1.00 69.62 192 SER A CA 1
ATOM 1504 C C . SER A 1 192 ? 5.511 -28.013 -15.577 1.00 69.62 192 SER A C 1
ATOM 1506 O O . SER A 1 192 ? 4.378 -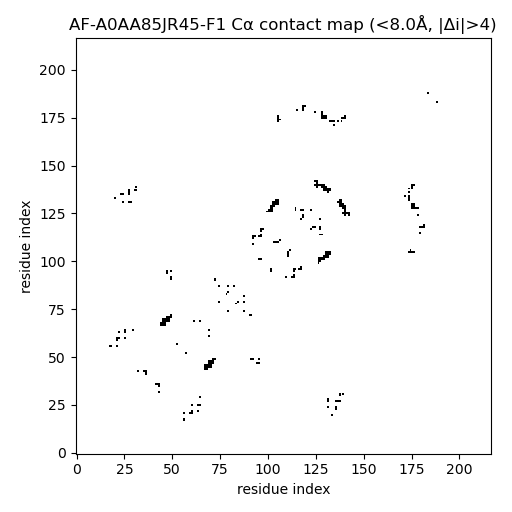27.946 -15.110 1.00 69.62 192 SER A O 1
ATOM 1508 N N . THR A 1 193 ? 5.814 -28.947 -16.474 1.00 55.19 193 THR A N 1
ATOM 1509 C CA . THR A 1 193 ? 4.974 -30.129 -16.692 1.00 55.19 193 THR A CA 1
ATOM 1510 C C . THR A 1 193 ? 5.160 -31.094 -15.520 1.00 55.19 193 THR A C 1
ATOM 1512 O O . THR A 1 193 ? 5.816 -32.125 -15.645 1.00 55.19 193 THR A O 1
ATOM 1515 N N . GLN A 1 194 ? 4.610 -30.763 -14.350 1.00 47.03 194 GLN A N 1
ATOM 1516 C CA . GLN A 1 194 ? 4.384 -31.778 -13.323 1.00 47.03 194 GLN A CA 1
ATOM 1517 C C . GLN A 1 194 ? 3.096 -32.525 -13.664 1.00 47.03 194 GLN A C 1
ATOM 1519 O O . GLN A 1 194 ? 1.991 -32.006 -13.528 1.00 47.03 194 GLN A O 1
ATOM 1524 N N . SER A 1 195 ? 3.253 -33.758 -14.138 1.00 43.44 195 SER A N 1
ATOM 1525 C CA . SER A 1 195 ? 2.184 -34.752 -14.117 1.00 43.44 195 SER A CA 1
ATOM 1526 C C . SER A 1 195 ? 1.674 -34.909 -12.674 1.00 43.44 195 SER A C 1
ATOM 1528 O O . SER A 1 195 ? 2.500 -35.020 -11.765 1.00 43.44 195 SER A O 1
ATOM 1530 N N . PRO A 1 196 ? 0.354 -34.956 -12.427 1.00 46.75 196 PRO A N 1
ATOM 1531 C CA . PRO A 1 196 ? -0.185 -35.166 -11.091 1.00 46.75 196 PRO A CA 1
ATOM 1532 C C . PRO A 1 196 ? -0.087 -36.655 -10.744 1.00 46.75 196 PRO A C 1
ATOM 1534 O O . PRO A 1 196 ? -1.024 -37.410 -10.973 1.00 46.75 196 PRO A O 1
ATOM 1537 N N . ALA A 1 197 ? 1.069 -37.100 -10.257 1.00 48.34 197 ALA A N 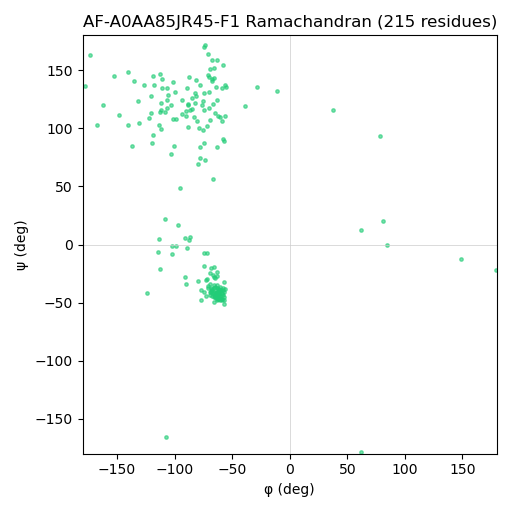1
ATOM 1538 C CA . ALA A 1 197 ? 1.218 -38.382 -9.572 1.00 48.34 197 ALA A CA 1
ATOM 1539 C C . ALA A 1 197 ? 2.585 -38.448 -8.879 1.00 48.34 197 ALA A C 1
ATOM 1541 O O . ALA A 1 197 ? 3.581 -38.664 -9.560 1.00 48.34 197 ALA A O 1
ATOM 1542 N N . SER A 1 198 ? 2.606 -38.261 -7.550 1.00 47.41 198 SER A N 1
ATOM 1543 C CA . SER A 1 198 ? 3.338 -39.097 -6.565 1.00 47.41 198 SER A CA 1
ATOM 1544 C C . SER A 1 198 ? 3.847 -38.357 -5.319 1.00 47.41 198 SER A C 1
ATOM 1546 O O . SER A 1 198 ? 4.228 -39.019 -4.359 1.00 47.41 198 SER A O 1
ATOM 1548 N N . THR A 1 199 ? 3.860 -37.023 -5.268 1.00 55.56 199 THR A N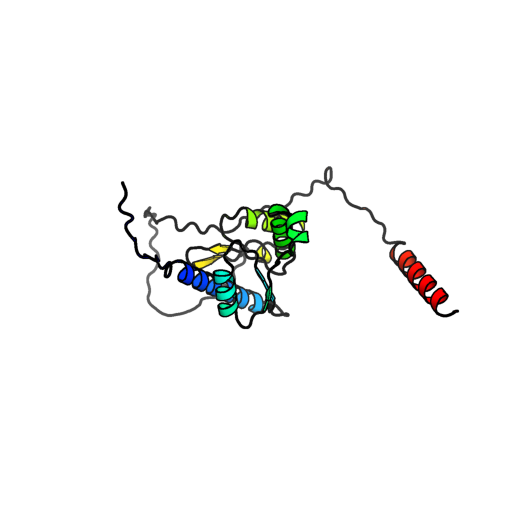 1
ATOM 1549 C CA . THR A 1 199 ? 4.507 -36.305 -4.148 1.00 55.56 199 THR A CA 1
ATOM 1550 C C . THR A 1 199 ? 3.665 -36.227 -2.870 1.00 55.56 199 THR A C 1
ATOM 1552 O O . THR A 1 199 ? 4.225 -36.251 -1.774 1.00 55.56 199 THR A O 1
ATOM 1555 N N . GLU A 1 200 ? 2.333 -36.179 -2.969 1.00 56.50 200 GLU A N 1
ATOM 1556 C CA . GLU A 1 200 ? 1.460 -36.168 -1.780 1.00 56.50 200 GLU A CA 1
ATOM 1557 C C . GLU A 1 200 ? 1.443 -37.525 -1.062 1.00 56.50 200 GLU A C 1
ATOM 1559 O O . GLU A 1 200 ? 1.500 -37.566 0.169 1.00 56.50 200 GLU A O 1
ATOM 1564 N N . ASP A 1 201 ? 1.479 -38.630 -1.813 1.00 54.94 201 ASP A N 1
ATOM 1565 C CA . ASP A 1 201 ? 1.519 -39.983 -1.249 1.00 54.94 201 ASP A CA 1
ATOM 1566 C C . ASP A 1 201 ? 2.830 -40.253 -0.494 1.00 54.94 201 ASP A C 1
ATOM 1568 O O . ASP A 1 201 ? 2.816 -40.869 0.574 1.00 54.94 201 ASP A O 1
ATOM 1572 N N . GLU A 1 202 ? 3.963 -39.740 -0.986 1.00 56.31 202 GLU A N 1
ATOM 1573 C CA . GLU A 1 202 ? 5.273 -39.915 -0.344 1.00 56.31 202 GLU A CA 1
ATOM 1574 C C . GLU A 1 202 ? 5.375 -39.151 0.989 1.00 56.31 202 GLU A C 1
ATOM 1576 O O . GLU A 1 202 ? 5.867 -39.680 1.992 1.00 56.31 202 GLU A O 1
ATOM 1581 N N . MET A 1 203 ? 4.827 -37.932 1.036 1.00 57.69 203 MET A N 1
ATOM 1582 C CA . MET A 1 203 ? 4.736 -37.119 2.254 1.00 57.69 203 MET A CA 1
ATOM 1583 C C . MET A 1 203 ? 3.793 -37.740 3.294 1.00 57.69 203 MET A C 1
ATOM 1585 O O . MET A 1 203 ? 4.130 -37.791 4.483 1.00 57.69 203 MET A O 1
ATOM 1589 N N . HIS A 1 204 ? 2.646 -38.277 2.866 1.00 61.38 204 HIS A N 1
ATOM 1590 C CA . HIS A 1 204 ? 1.706 -38.954 3.762 1.00 61.38 204 HIS A CA 1
ATOM 1591 C C . HIS A 1 204 ? 2.267 -40.274 4.314 1.00 61.38 204 HIS A C 1
ATOM 1593 O O . HIS A 1 204 ? 2.072 -40.585 5.494 1.00 61.38 204 HIS A O 1
ATOM 1599 N N . LEU A 1 205 ? 3.015 -41.036 3.509 1.00 61.31 205 LEU A N 1
ATOM 1600 C CA . LEU A 1 205 ? 3.712 -42.251 3.949 1.00 61.31 205 LEU A CA 1
ATOM 1601 C C . LEU A 1 205 ? 4.816 -41.946 4.965 1.00 61.31 205 LEU A C 1
ATOM 1603 O O . LEU A 1 205 ? 4.905 -42.626 5.992 1.00 61.31 205 LEU A O 1
ATOM 1607 N N . LEU A 1 206 ? 5.619 -40.904 4.736 1.00 63.59 206 LEU A N 1
ATOM 1608 C CA . LEU A 1 206 ? 6.649 -40.472 5.685 1.00 63.59 206 LEU A CA 1
ATOM 1609 C C . LEU A 1 206 ? 6.042 -39.981 7.006 1.00 63.59 206 LEU A C 1
ATOM 1611 O O . LEU A 1 206 ? 6.529 -40.347 8.079 1.00 63.59 206 LEU A O 1
ATOM 1615 N N . TYR A 1 207 ? 4.946 -39.220 6.951 1.00 68.00 207 TYR A N 1
ATOM 1616 C CA . TYR A 1 207 ? 4.239 -38.756 8.145 1.00 68.00 207 TYR A CA 1
ATOM 1617 C C . TYR A 1 207 ? 3.632 -39.920 8.951 1.00 68.00 207 TYR A C 1
ATOM 1619 O O . TYR A 1 207 ? 3.810 -40.004 10.170 1.00 68.00 207 TYR A O 1
ATOM 1627 N N . ASN A 1 208 ? 2.988 -40.874 8.273 1.00 67.00 208 ASN A N 1
ATOM 1628 C CA . ASN A 1 208 ? 2.344 -42.021 8.915 1.00 67.00 208 ASN A CA 1
ATOM 1629 C C . ASN A 1 208 ? 3.349 -43.031 9.492 1.00 67.00 208 ASN A C 1
ATOM 1631 O O . ASN A 1 208 ? 3.107 -43.599 10.559 1.00 67.00 208 ASN A O 1
ATOM 1635 N N . ASN A 1 209 ? 4.494 -43.240 8.836 1.00 68.06 209 ASN A N 1
ATOM 1636 C CA . ASN A 1 209 ? 5.564 -44.091 9.368 1.00 68.06 209 ASN A CA 1
ATOM 1637 C C . ASN A 1 209 ? 6.234 -43.454 10.600 1.00 68.06 209 ASN A C 1
ATOM 1639 O O . ASN A 1 209 ? 6.581 -44.155 11.549 1.00 68.06 209 ASN A O 1
ATOM 1643 N N . LYS A 1 210 ? 6.347 -42.119 10.640 1.00 64.94 210 LYS A N 1
ATOM 1644 C CA . LYS A 1 210 ? 6.904 -41.395 11.792 1.00 64.94 210 LYS A CA 1
ATOM 1645 C C . LYS A 1 210 ? 5.975 -41.397 13.014 1.00 64.94 210 LYS A C 1
ATOM 1647 O O . LYS A 1 210 ? 6.479 -41.367 14.134 1.00 64.94 210 LYS A O 1
ATOM 1652 N N . ARG A 1 211 ? 4.646 -41.463 12.830 1.00 64.88 211 ARG A N 1
ATOM 1653 C CA . ARG A 1 211 ? 3.691 -41.659 13.942 1.00 64.88 211 ARG A CA 1
ATOM 1654 C C . ARG A 1 211 ? 3.716 -43.078 14.500 1.00 64.88 211 ARG A C 1
ATOM 1656 O O . ARG A 1 211 ? 3.779 -43.217 15.716 1.00 64.88 211 ARG A O 1
ATOM 1663 N N . ARG A 1 212 ? 3.744 -44.108 13.645 1.00 59.28 212 ARG A N 1
ATOM 1664 C CA . ARG A 1 212 ? 3.781 -45.513 14.098 1.00 59.28 212 ARG A CA 1
ATOM 1665 C C . ARG A 1 212 ? 4.994 -45.813 14.983 1.00 59.28 212 ARG A C 1
ATOM 1667 O O . ARG A 1 212 ? 4.839 -46.392 16.047 1.00 59.28 212 ARG A O 1
ATOM 1674 N N . ASN A 1 213 ? 6.169 -45.296 14.627 1.00 62.19 213 ASN A N 1
ATOM 1675 C CA . ASN A 1 213 ? 7.393 -45.500 15.415 1.00 62.19 213 ASN A CA 1
ATOM 1676 C C . ASN A 1 213 ? 7.423 -44.733 16.753 1.00 62.19 213 ASN A C 1
ATOM 1678 O O . ASN A 1 213 ? 8.362 -44.899 17.526 1.00 62.19 213 ASN A O 1
ATOM 1682 N N . LYS A 1 214 ? 6.442 -43.859 17.019 1.00 57.91 214 LYS A N 1
ATOM 1683 C CA . LYS A 1 214 ? 6.344 -43.080 18.262 1.00 57.91 214 LYS A CA 1
ATOM 1684 C C . LYS A 1 214 ? 5.306 -43.646 19.240 1.00 57.91 214 LYS A C 1
ATOM 1686 O O . LYS A 1 214 ? 5.229 -43.163 20.361 1.00 57.91 214 LYS A O 1
ATOM 1691 N N . GLU A 1 215 ? 4.519 -44.633 18.814 1.00 56.84 215 GLU A N 1
ATOM 1692 C CA . GLU A 1 215 ? 3.492 -45.302 19.627 1.00 56.84 215 GLU A CA 1
ATOM 1693 C C . GLU A 1 215 ? 3.959 -46.686 20.144 1.00 56.84 215 GLU A C 1
ATOM 1695 O O . GLU A 1 215 ? 3.239 -47.322 20.906 1.00 56.84 215 GLU A O 1
ATOM 1700 N N . GLU A 1 216 ? 5.176 -47.130 19.791 1.00 57.00 216 GLU A N 1
ATOM 1701 C CA . GLU A 1 216 ? 5.792 -48.403 20.230 1.00 57.00 216 GLU A CA 1
ATOM 1702 C C . GLU A 1 216 ? 6.957 -48.234 21.242 1.00 57.00 216 GLU A C 1
ATOM 1704 O O . GLU A 1 216 ? 7.789 -49.131 21.389 1.00 57.00 216 GLU A O 1
ATOM 1709 N N . LEU A 1 217 ? 7.025 -47.108 21.964 1.00 44.97 217 LEU A N 1
ATOM 1710 C CA . LEU A 1 217 ? 7.988 -46.853 23.052 1.00 44.97 217 LEU A CA 1
ATOM 1711 C C . LEU A 1 217 ? 7.283 -46.268 24.279 1.00 44.97 217 LEU A C 1
ATOM 1713 O O . LEU A 1 217 ? 7.696 -46.620 25.406 1.00 44.97 217 LEU A O 1
#

Sequence (217 aa):
MTTAATASDSATLPTTKSSLDTFGTAQQILNALRIFNQYEEHHIYNIFLSTDSTKEELDNLKLLLYPYQVYTYEPNELEWMLYGPGGVAIIDQWICAHARYFIGTSLSTFTFRIVEERTIMGFSANTTLNCLCSNGILQLYRSNQVMHEELSATSSSLSPSSSASSSSSSFSNCEGLTEWPVIYEKEYTVSSTQSPASTEDEMHLLYNNKRRNKEEL

Radius of gyration: 26.09 Å; Cα contacts (8 Å, |Δi|>4): 160; chains: 1; bounding box: 70×85×56 Å

Organism: Trichobilharzia regenti (NCBI:txid157069)

Foldseek 3Di:
DDDDDDDDDDPDDDDDPLLVQLLLVLVLVVVVQVVVQVPDPDRQQEAEDDDPDDPVSVVSSVVSNPPGHYDYDDDDPVRCVVQPPPNSLVVSLVVQLPDLAHEEAAPDPSLVSSLVSNLVVPRDCQRRFWYDASVSDTRGDDDPDDDDDDPDDDDDDDDDDDDDDPDPDDPSPPDIGDDDHDDDDPVPDDDPPDDPDDDVVVVVVVVVVVVVVVVPD

Mean predicted aligned error: 15.29 Å

InterPro domains:
  IPR019378 GDP-fucose protein O-fucosyltransferase [PF10250] (27-120)
  IPR045130 GDP-fucose protein O-fucosyltransferase 2-like [PTHR13398] (30-134)

Secondary structure (DSSP, 8-state):
---------------SSHHHHHHHHHHHHHHHHHHHHHT-SS---EEE------HHHHHHHHHHTTTSEEE-----HHHHHHHHHHHHHHHHHHHHHTSSS--EETT-HHHHHHHHHHHHTT--GGGTS-EE-TTS-EE----S------------------------------PPPPP------TTT-------S-SHHHHHHHHHHHHHHTTS--

Nearest PDB structures (foldseek):
  4ap5-assembly1_B  TM=8.872E-01  e=2.309E-08  Homo sapiens
  4ap6-assembly3_C  TM=8.998E-01  e=6.659E-08  Homo sapiens
  4ap6-assembly1_A  TM=9.000E-01  e=1.497E-07  Homo sapiens
  8ay1-assembly1_B  TM=9.332E-01  e=3.580E-07  Caenorhabditis elegans
  5foe-assembly2_B  TM=8.954E-01  e=3.364E-07  Caenorhabditis elegans

pLDDT: mean 76.31, std 24.41, range [28.95, 98.62]